Protein AF-A0A1Q1FLT0-F1 (afdb_monomer_lite)

Sequence (246 aa):
MEGKSSTEIADLCGTSPSTIRRWLDRHGIDDDRRYQDREWLYEQYVENRRDQQAIAHECDVSTTTICHWLARLDITDGESLATGECATCGDSFRYYPSVRDGQFCSNTCAGKPRRRQVEIECPGCGETFERRQSLDTEYCSMACWGEENNIDVGGGVSTHYRDGWYRQRRRALERDDYRCTTCGITNDEHEARFGFGLDVHHIVPLRLFVKWEQPVRDAHSLRNLTTVCRTHHPDAVGKTVDDDCI

Structure (mmCIF, N/CA/C/O backbone):
data_AF-A0A1Q1FLT0-F1
#
_entry.id   AF-A0A1Q1FLT0-F1
#
loop_
_atom_site.group_PDB
_atom_site.id
_atom_site.type_symbol
_atom_site.label_atom_id
_atom_site.label_alt_id
_atom_site.label_comp_id
_atom_site.label_asym_id
_atom_site.label_entity_id
_atom_site.label_seq_id
_atom_site.pdbx_PDB_ins_code
_atom_site.Cartn_x
_atom_site.Cartn_y
_atom_site.Cartn_z
_atom_site.occupancy
_atom_site.B_iso_or_equiv
_atom_site.auth_seq_id
_atom_site.auth_comp_id
_atom_site.auth_asym_id
_atom_site.auth_atom_id
_atom_site.pdbx_PDB_model_num
ATOM 1 N N . MET A 1 1 ? -31.306 -25.902 34.503 1.00 35.66 1 MET A N 1
ATOM 2 C CA . MET A 1 1 ? -30.368 -26.821 33.828 1.00 35.66 1 MET A CA 1
ATOM 3 C C . MET A 1 1 ? -29.154 -25.981 33.499 1.00 35.66 1 MET A C 1
ATOM 5 O O . MET A 1 1 ? -29.298 -25.073 32.696 1.00 35.66 1 MET A O 1
ATOM 9 N N . GLU A 1 2 ? -28.040 -26.173 34.203 1.00 46.66 2 GLU A N 1
ATOM 10 C CA . GLU A 1 2 ? -26.804 -25.425 33.936 1.00 46.66 2 GLU A CA 1
ATOM 11 C C . GLU A 1 2 ? -26.238 -25.873 32.586 1.00 46.66 2 GLU A C 1
ATOM 13 O O . GLU A 1 2 ? -25.867 -27.036 32.409 1.00 46.66 2 GLU A O 1
ATOM 18 N N . GLY A 1 3 ? -26.266 -24.968 31.607 1.00 59.81 3 GLY A N 1
ATOM 19 C CA . GLY A 1 3 ? -25.574 -25.149 30.337 1.00 59.81 3 GLY A CA 1
ATOM 20 C C . GLY A 1 3 ? -24.073 -24.969 30.546 1.00 59.81 3 GLY A C 1
ATOM 21 O O . GLY A 1 3 ? -23.659 -24.126 31.333 1.00 59.81 3 GLY A O 1
ATOM 22 N N . LYS A 1 4 ? -23.263 -25.777 29.861 1.00 68.69 4 LYS A N 1
ATOM 23 C CA . LYS A 1 4 ? -21.804 -25.627 29.878 1.00 68.69 4 LYS A CA 1
ATOM 24 C C . LYS A 1 4 ? -21.388 -24.487 28.964 1.00 68.69 4 LYS A C 1
ATOM 26 O O . LYS A 1 4 ? -21.919 -24.380 27.857 1.00 68.69 4 LYS A O 1
ATOM 31 N N . SER A 1 5 ? -20.425 -23.678 29.389 1.00 70.50 5 SER A N 1
ATOM 32 C CA . SER A 1 5 ? -19.923 -22.592 28.553 1.00 70.50 5 SER A CA 1
ATOM 33 C C . SER A 1 5 ? -19.169 -23.139 27.337 1.00 70.50 5 SER A C 1
ATOM 35 O O . SER A 1 5 ? -18.640 -24.255 27.340 1.00 70.50 5 SER A O 1
ATOM 37 N N . SER A 1 6 ? -19.085 -22.344 26.268 1.00 67.19 6 SER A N 1
ATOM 38 C CA . SER A 1 6 ? -18.316 -22.712 25.065 1.00 67.19 6 SER A CA 1
ATOM 39 C C . SER A 1 6 ? -16.847 -23.053 25.360 1.00 67.19 6 SER A C 1
ATOM 41 O O . SER A 1 6 ? -16.235 -23.809 24.605 1.00 67.19 6 SER A O 1
ATOM 43 N N . THR A 1 7 ? -16.298 -22.537 26.463 1.00 72.31 7 THR A N 1
ATOM 44 C CA . THR A 1 7 ? -14.955 -22.852 26.960 1.00 72.31 7 THR A CA 1
ATOM 45 C C . THR A 1 7 ? -14.917 -24.222 27.629 1.00 72.31 7 THR A C 1
ATOM 47 O O . THR A 1 7 ? -14.088 -25.050 27.269 1.00 72.31 7 THR A O 1
ATOM 50 N N . GLU A 1 8 ? -15.863 -24.518 28.519 1.00 76.12 8 GLU A N 1
ATOM 51 C CA . GLU A 1 8 ? -15.944 -25.831 29.166 1.00 76.12 8 GLU A CA 1
ATOM 52 C C . GLU A 1 8 ? -16.201 -26.959 28.158 1.00 76.12 8 GLU A C 1
ATOM 54 O O . GLU A 1 8 ? -15.654 -28.054 28.276 1.00 76.12 8 GLU A O 1
ATOM 59 N N . ILE A 1 9 ? -17.024 -26.699 27.138 1.00 78.62 9 ILE A N 1
ATOM 60 C CA . ILE A 1 9 ? -17.268 -27.648 26.046 1.00 78.62 9 ILE A CA 1
ATOM 61 C C . ILE A 1 9 ? -15.986 -27.852 25.232 1.00 78.62 9 ILE A C 1
ATOM 63 O O . ILE A 1 9 ? -15.679 -28.973 24.834 1.00 78.62 9 ILE A O 1
ATOM 67 N N . ALA A 1 10 ? -15.219 -26.788 24.998 1.00 83.50 10 ALA A N 1
ATOM 68 C CA . ALA A 1 10 ? -13.961 -26.868 24.270 1.00 83.50 10 ALA A CA 1
ATOM 69 C C . ALA A 1 10 ? -12.919 -27.713 25.015 1.00 83.50 10 ALA A C 1
ATOM 71 O O . ALA A 1 10 ? -12.302 -28.581 24.396 1.00 83.50 10 ALA A O 1
ATOM 72 N N . ASP A 1 11 ? -12.807 -27.537 26.333 1.00 85.81 11 ASP A N 1
ATOM 73 C CA . ASP A 1 11 ? -11.918 -28.329 27.187 1.00 85.81 11 ASP A CA 1
ATOM 74 C C . ASP A 1 11 ? -12.331 -29.808 27.219 1.00 85.81 11 ASP A C 1
ATOM 76 O O . ASP A 1 11 ? -11.490 -30.695 27.075 1.00 85.81 11 ASP A O 1
ATOM 80 N N . LEU A 1 12 ? -13.635 -30.093 27.318 1.00 86.88 12 LEU A N 1
ATOM 81 C CA . LEU A 1 12 ? -14.164 -31.462 27.271 1.00 86.88 12 LEU A CA 1
ATOM 82 C C . LEU A 1 12 ? -13.951 -32.140 25.912 1.00 86.88 12 LEU A C 1
ATOM 84 O O . LEU A 1 12 ? -13.709 -33.345 25.849 1.00 86.88 12 LEU A O 1
ATOM 88 N N . CYS A 1 13 ? -14.056 -31.381 24.822 1.00 84.69 13 CYS A N 1
ATOM 89 C CA . CYS A 1 13 ? -13.912 -31.891 23.462 1.00 84.69 13 CYS A CA 1
ATOM 90 C C . CYS A 1 13 ? -12.470 -31.827 22.931 1.00 84.69 13 CYS A C 1
ATOM 92 O O . CYS A 1 13 ? -12.237 -32.234 21.792 1.00 84.69 13 CYS A O 1
ATOM 94 N N . GLY A 1 14 ? -11.511 -31.310 23.710 1.00 87.56 14 GLY A N 1
ATOM 95 C CA . GLY A 1 14 ? -10.120 -31.129 23.280 1.00 87.56 14 GLY A CA 1
ATOM 96 C C . GLY A 1 14 ? -9.983 -30.221 22.054 1.00 87.56 14 GLY A C 1
ATOM 97 O O . GLY A 1 14 ? -9.141 -30.455 21.188 1.00 87.56 14 GLY A O 1
ATOM 98 N N . THR A 1 15 ? -10.852 -29.218 21.934 1.00 88.62 15 THR A N 1
ATOM 99 C CA . THR A 1 15 ? -10.891 -28.291 20.798 1.00 88.62 15 THR A CA 1
ATOM 100 C C . THR A 1 15 ? -10.801 -26.842 21.269 1.00 88.62 15 THR A C 1
ATOM 102 O O . THR A 1 15 ? -10.677 -26.575 22.457 1.00 88.62 15 THR A O 1
ATOM 105 N N . SER A 1 16 ? -10.817 -25.878 20.346 1.00 84.50 16 SER A N 1
ATOM 106 C CA . SER A 1 16 ? -10.801 -24.459 20.709 1.00 84.50 16 SER A CA 1
ATOM 107 C C . SER A 1 16 ? -12.220 -23.917 20.946 1.00 84.50 16 SER A C 1
ATOM 109 O O . SER A 1 16 ? -13.140 -24.283 20.205 1.00 84.50 16 SER A O 1
ATOM 111 N N . PRO A 1 17 ? -12.416 -22.968 21.884 1.00 75.94 17 PRO A N 1
ATOM 112 C CA . PRO A 1 17 ? -13.714 -22.314 22.108 1.00 75.94 17 PRO A CA 1
ATOM 113 C C . PRO A 1 17 ? -14.294 -21.670 20.840 1.00 75.94 17 PRO A C 1
ATOM 115 O O . PRO A 1 17 ? -15.503 -21.655 20.621 1.00 75.94 17 PRO A O 1
ATOM 118 N N . SER A 1 18 ? -13.427 -21.194 19.943 1.00 76.44 18 SER A N 1
ATOM 119 C CA . SER A 1 18 ? -13.802 -20.656 18.631 1.00 76.44 18 SER A CA 1
ATOM 120 C C . SER A 1 18 ? -14.405 -21.716 17.701 1.00 76.44 18 SER A C 1
ATOM 122 O O . SER A 1 18 ? -15.295 -21.406 16.910 1.00 76.44 18 SER A O 1
ATOM 124 N N . THR A 1 19 ? -13.944 -22.968 17.797 1.00 83.19 19 THR A N 1
ATOM 125 C CA . THR A 1 19 ? -14.481 -24.101 17.024 1.00 83.19 19 THR A CA 1
ATOM 126 C C . THR A 1 19 ? -15.868 -24.482 17.519 1.00 83.19 19 THR A C 1
ATOM 128 O O . THR A 1 19 ? -16.760 -24.689 16.697 1.00 83.19 19 THR A O 1
ATOM 131 N N . ILE A 1 20 ? -16.060 -24.501 18.843 1.00 82.94 20 ILE A N 1
ATOM 132 C CA . ILE A 1 20 ? -17.368 -24.723 19.465 1.00 82.94 20 ILE A CA 1
ATOM 133 C C . ILE A 1 20 ? -18.344 -23.619 19.062 1.00 82.94 20 ILE A C 1
ATOM 135 O O . ILE A 1 20 ? -19.412 -23.936 18.555 1.00 82.94 20 ILE A O 1
ATOM 139 N N . ARG A 1 21 ? -17.962 -22.337 19.157 1.00 71.50 21 ARG A N 1
ATOM 140 C CA . ARG A 1 21 ? -18.816 -21.213 18.720 1.00 71.50 21 ARG A CA 1
ATOM 141 C C . ARG A 1 21 ? -19.246 -21.328 17.263 1.00 71.50 21 ARG A C 1
ATOM 143 O O . ARG A 1 21 ? -20.426 -21.213 16.967 1.00 71.50 21 ARG A O 1
ATOM 150 N N . ARG A 1 22 ? -18.313 -21.651 16.362 1.00 77.12 22 ARG A N 1
ATOM 151 C CA . ARG A 1 22 ? -18.638 -21.859 14.943 1.00 77.12 22 ARG A CA 1
ATOM 152 C C . ARG A 1 22 ? -19.636 -23.004 14.736 1.00 77.12 22 ARG A C 1
ATOM 154 O O . ARG A 1 22 ? -20.408 -22.983 13.781 1.00 77.12 22 ARG A O 1
ATOM 161 N N . TRP A 1 23 ? -19.573 -24.026 15.585 1.00 80.62 23 TRP A N 1
ATOM 162 C CA . TRP A 1 23 ? -20.502 -25.152 15.580 1.00 80.62 23 TRP A CA 1
ATOM 163 C C . TRP A 1 23 ? -21.875 -24.770 16.137 1.00 80.62 23 TRP A C 1
ATOM 165 O O . TRP A 1 23 ? -22.877 -25.110 15.516 1.00 80.62 23 TRP A O 1
ATOM 175 N N . LEU A 1 24 ? -21.923 -24.023 17.240 1.00 77.81 24 LEU A N 1
ATOM 176 C CA . LEU A 1 24 ? -23.164 -23.498 17.814 1.00 77.81 24 LEU A CA 1
ATOM 177 C C . LEU A 1 24 ? -23.899 -22.611 16.794 1.00 77.81 24 LEU A C 1
ATOM 179 O O . LEU A 1 24 ? -25.056 -22.886 16.482 1.00 77.81 24 LEU A O 1
ATOM 183 N N . ASP A 1 25 ? -23.185 -21.681 16.147 1.00 72.56 25 ASP A N 1
ATOM 184 C CA . ASP A 1 25 ? -23.729 -20.816 15.088 1.00 72.56 25 ASP A CA 1
ATOM 185 C C . ASP A 1 25 ? -24.251 -21.631 13.890 1.00 72.56 25 ASP A C 1
ATOM 187 O O . ASP A 1 25 ? -25.331 -21.376 13.360 1.00 72.56 25 ASP A O 1
ATOM 191 N N . ARG A 1 26 ? -23.496 -22.653 13.456 1.00 79.94 26 ARG A N 1
ATOM 192 C CA . ARG A 1 26 ? -23.875 -23.513 12.320 1.00 79.94 26 ARG A CA 1
ATOM 193 C C . ARG A 1 26 ? -25.139 -24.323 12.585 1.00 79.94 26 ARG A C 1
ATOM 195 O O . ARG A 1 26 ? -25.875 -24.609 11.644 1.00 79.94 26 ARG A O 1
ATOM 202 N N . HIS A 1 27 ? -25.345 -24.734 13.828 1.00 79.81 27 HIS A N 1
ATOM 203 C CA . HIS A 1 27 ? -26.477 -25.563 14.223 1.00 79.81 27 HIS A CA 1
ATOM 204 C C . HIS A 1 27 ? -27.634 -24.751 14.811 1.00 79.81 27 HIS A C 1
ATOM 206 O O . HIS A 1 27 ? -28.621 -25.349 15.232 1.00 79.81 27 HIS A O 1
ATOM 212 N N . GLY A 1 28 ? -27.536 -23.415 14.809 1.00 63.69 28 GLY A N 1
ATOM 213 C CA . GLY A 1 28 ? -28.561 -22.534 15.365 1.00 63.69 28 GLY A CA 1
ATOM 214 C C . GLY A 1 28 ? -28.800 -22.777 16.855 1.00 63.69 28 GLY A C 1
ATOM 215 O O . GLY A 1 28 ? -29.919 -22.608 17.329 1.00 63.69 28 GLY A O 1
ATOM 216 N N . ILE A 1 29 ? -27.774 -23.241 17.573 1.00 71.75 29 ILE A N 1
ATOM 217 C CA . ILE A 1 29 ? -27.835 -23.429 19.019 1.00 71.75 29 ILE A CA 1
ATOM 218 C C . ILE A 1 29 ? -27.465 -22.086 19.634 1.00 71.75 29 ILE A C 1
ATOM 220 O O . ILE A 1 29 ? -26.321 -21.648 19.516 1.00 71.75 29 ILE A O 1
ATOM 224 N N . ASP A 1 30 ? -28.456 -21.439 20.240 1.00 56.44 30 ASP A N 1
ATOM 225 C CA . ASP A 1 30 ? -28.311 -20.116 20.836 1.00 56.44 30 ASP A CA 1
ATOM 226 C C . ASP A 1 30 ? -27.352 -20.188 22.037 1.00 56.44 30 ASP A C 1
ATOM 228 O O . ASP A 1 30 ? -27.624 -20.848 23.043 1.00 56.44 30 ASP A O 1
ATOM 232 N N . ASP A 1 31 ? -26.181 -19.571 21.883 1.00 62.56 31 ASP A N 1
ATOM 233 C CA . ASP A 1 31 ? -25.244 -19.315 22.974 1.00 62.56 31 ASP A CA 1
ATOM 234 C C . ASP A 1 31 ? -25.854 -18.153 23.755 1.00 62.56 31 ASP A C 1
ATOM 236 O O . ASP A 1 31 ? -25.976 -17.073 23.184 1.00 62.56 31 ASP A O 1
ATOM 240 N N . ASP A 1 32 ? -26.289 -18.400 24.996 1.00 59.94 32 ASP A N 1
ATOM 241 C CA . ASP A 1 32 ? -27.188 -17.572 25.824 1.00 59.94 32 ASP A CA 1
ATOM 242 C C . ASP A 1 32 ? -26.619 -16.167 26.142 1.00 59.94 32 ASP A C 1
ATOM 244 O O . ASP A 1 32 ? -26.320 -15.803 27.278 1.00 59.94 32 ASP A O 1
ATOM 248 N N . ARG A 1 33 ? -26.424 -15.349 25.106 1.00 69.75 33 ARG A N 1
ATOM 249 C CA . ARG A 1 33 ? -25.742 -14.051 25.115 1.00 69.75 33 ARG A CA 1
ATOM 250 C C . ARG A 1 33 ? -26.746 -12.928 25.332 1.00 69.75 33 ARG A C 1
ATOM 252 O O . ARG A 1 33 ? -26.775 -11.948 24.587 1.00 69.75 33 ARG A O 1
ATOM 259 N N . ARG A 1 34 ? -27.558 -13.055 26.383 1.00 77.38 34 ARG A N 1
ATOM 260 C CA . ARG A 1 34 ? -28.630 -12.099 26.729 1.00 77.38 34 ARG A CA 1
ATOM 261 C C . ARG A 1 34 ? -28.125 -10.667 26.891 1.00 77.38 34 ARG A C 1
ATOM 263 O O . ARG A 1 34 ? -28.823 -9.724 26.556 1.00 77.38 34 ARG A O 1
ATOM 270 N N . TYR A 1 35 ? -26.870 -10.500 27.303 1.00 80.88 35 TYR A N 1
ATOM 271 C CA . TYR A 1 35 ? -26.205 -9.200 27.420 1.00 80.88 35 TYR A CA 1
ATOM 272 C C . TYR A 1 35 ? -25.937 -8.485 26.080 1.00 80.88 35 TYR A C 1
ATOM 274 O O . TYR A 1 35 ? -25.453 -7.357 26.090 1.00 80.88 35 TYR A O 1
ATOM 282 N N . GLN A 1 36 ? -26.190 -9.114 24.929 1.00 82.69 36 GLN A N 1
ATOM 283 C CA . GLN A 1 36 ? -26.146 -8.447 23.618 1.00 82.69 36 GLN A CA 1
ATOM 284 C C . GLN A 1 36 ? -27.494 -7.831 23.236 1.00 82.69 36 GLN A C 1
ATOM 286 O O . GLN A 1 36 ? -27.545 -6.972 22.354 1.00 82.69 36 GLN A O 1
ATOM 291 N N . ASP A 1 37 ? -28.568 -8.259 23.901 1.00 82.00 37 ASP A N 1
ATOM 292 C CA . ASP A 1 37 ? -29.888 -7.666 23.772 1.00 82.00 37 ASP A CA 1
ATOM 293 C C . ASP A 1 37 ? -29.941 -6.360 24.575 1.00 82.00 37 ASP A C 1
ATOM 295 O O . ASP A 1 37 ? -29.593 -6.300 25.759 1.00 82.00 37 ASP A O 1
ATOM 299 N N . ARG A 1 38 ? -30.366 -5.288 23.904 1.00 83.69 38 ARG A N 1
ATOM 300 C CA . ARG A 1 38 ? -30.448 -3.953 24.492 1.00 83.69 38 ARG A CA 1
ATOM 301 C C . ARG A 1 38 ? -31.482 -3.859 25.599 1.00 83.69 38 ARG A C 1
ATOM 303 O O . ARG A 1 38 ? -31.206 -3.196 26.594 1.00 83.69 38 ARG A O 1
ATOM 310 N N . GLU A 1 39 ? -32.652 -4.456 25.417 1.00 80.25 39 GLU A N 1
ATOM 311 C CA . GLU A 1 39 ? -33.733 -4.381 26.398 1.00 80.25 39 GLU A CA 1
ATOM 312 C C . GLU A 1 39 ? -33.346 -5.153 27.651 1.00 80.25 39 GLU A C 1
ATOM 314 O O . GLU A 1 39 ? -33.415 -4.604 28.749 1.00 80.25 39 GLU A O 1
ATOM 319 N N . TRP A 1 40 ? -32.810 -6.364 27.481 1.00 90.00 40 TRP A N 1
ATOM 320 C CA . TRP A 1 40 ? -32.344 -7.164 28.610 1.00 90.00 40 TRP A CA 1
ATOM 321 C C . TRP A 1 40 ? -31.218 -6.464 29.374 1.00 90.00 40 TRP A C 1
ATOM 323 O O . TRP A 1 40 ? -31.267 -6.345 30.599 1.00 90.00 40 TRP A O 1
ATOM 333 N N . LEU A 1 41 ? -30.199 -5.954 28.672 1.00 86.31 41 LEU A N 1
ATOM 334 C CA . LEU A 1 41 ? -29.067 -5.314 29.337 1.00 86.31 41 LEU A CA 1
ATOM 335 C C . LEU A 1 41 ? -29.471 -4.000 30.025 1.00 86.31 41 LEU A C 1
ATOM 337 O O . LEU A 1 41 ? -28.949 -3.691 31.097 1.00 86.31 41 LEU A O 1
ATOM 341 N N . TYR A 1 42 ? -30.417 -3.252 29.448 1.00 78.94 42 TYR A N 1
ATOM 342 C CA . TYR A 1 42 ? -30.987 -2.049 30.057 1.00 78.94 42 TYR A CA 1
ATOM 343 C C . TYR A 1 42 ? -31.792 -2.383 31.317 1.00 78.94 42 TYR A C 1
ATOM 345 O O . TYR A 1 42 ? -31.567 -1.768 32.358 1.00 78.94 42 TYR A O 1
ATOM 353 N N . GLU A 1 43 ? -32.670 -3.386 31.260 1.00 75.00 43 GLU A N 1
ATOM 354 C CA . GLU A 1 43 ? -33.438 -3.859 32.415 1.00 75.00 43 GLU A CA 1
ATOM 355 C C . GLU A 1 43 ? -32.495 -4.283 33.551 1.00 75.00 43 GLU A C 1
ATOM 357 O O . GLU A 1 43 ? -32.634 -3.843 34.691 1.00 75.00 43 GLU A O 1
ATOM 362 N N . GLN A 1 44 ? -31.474 -5.094 33.258 1.00 83.88 44 GLN A N 1
ATOM 363 C CA . GLN A 1 44 ? -30.544 -5.563 34.287 1.00 83.88 44 GLN A CA 1
ATOM 364 C C . GLN A 1 44 ? -29.695 -4.431 34.885 1.00 83.88 44 GLN A C 1
ATOM 366 O O . GLN A 1 44 ? -29.536 -4.359 36.106 1.00 83.88 44 GLN A O 1
ATOM 371 N N . TYR A 1 45 ? -29.144 -3.550 34.049 1.00 76.50 45 TYR A N 1
ATOM 372 C CA . TYR A 1 45 ? -28.202 -2.523 34.492 1.00 76.50 45 TYR A CA 1
ATOM 373 C C . TYR A 1 45 ? -28.886 -1.265 35.049 1.00 76.50 45 TYR A C 1
ATOM 375 O O . TYR A 1 45 ? -28.473 -0.747 36.086 1.00 76.50 45 TYR A O 1
ATOM 383 N N . VAL A 1 46 ? -29.936 -0.772 34.388 1.00 66.25 46 VAL A N 1
ATOM 384 C CA . VAL A 1 46 ? -30.606 0.496 34.722 1.00 66.25 46 VAL A CA 1
ATOM 385 C C . VAL A 1 46 ? -31.798 0.271 35.648 1.00 66.25 46 VAL A C 1
ATOM 387 O O . VAL A 1 46 ? -31.878 0.907 36.700 1.00 66.25 46 VAL A O 1
ATOM 390 N N . GLU A 1 47 ? -32.711 -0.637 35.295 1.00 60.84 47 GLU A N 1
ATOM 391 C CA . GLU A 1 47 ? -33.960 -0.829 36.050 1.00 60.84 47 GLU A CA 1
ATOM 392 C C . GLU A 1 47 ? -33.722 -1.614 37.344 1.00 60.84 47 GLU A C 1
ATOM 394 O O . GLU A 1 47 ? -34.077 -1.158 38.433 1.00 60.84 47 GLU A O 1
ATOM 399 N N . ASN A 1 48 ? -33.019 -2.742 37.244 1.00 66.75 48 ASN A N 1
ATOM 400 C CA . ASN A 1 48 ? -32.652 -3.594 38.375 1.00 66.75 48 ASN A CA 1
ATOM 401 C C . ASN A 1 48 ? -31.398 -3.105 39.119 1.00 66.75 48 ASN A C 1
ATOM 403 O O . ASN A 1 48 ? -31.030 -3.684 40.142 1.00 66.75 48 ASN A O 1
ATOM 407 N N . ARG A 1 49 ? -30.747 -2.036 38.629 1.00 66.75 49 ARG A N 1
ATOM 408 C CA . ARG A 1 49 ? -29.558 -1.392 39.225 1.00 66.75 49 ARG A CA 1
ATOM 409 C C . ARG A 1 49 ? -28.436 -2.366 39.586 1.00 66.75 49 ARG A C 1
ATOM 411 O O . ARG A 1 49 ? -27.737 -2.179 40.585 1.00 66.75 49 ARG A O 1
ATOM 418 N N . ARG A 1 50 ? -28.280 -3.431 38.804 1.00 71.56 50 ARG A N 1
ATOM 419 C CA . ARG A 1 50 ? -27.245 -4.433 39.049 1.00 71.56 50 ARG A CA 1
ATOM 420 C C . ARG A 1 50 ? -25.895 -3.887 38.612 1.00 71.56 50 ARG A C 1
ATOM 422 O O . ARG A 1 50 ? -25.784 -3.187 37.606 1.00 71.56 50 ARG A O 1
ATOM 429 N N . ASP A 1 51 ? -24.853 -4.223 39.361 1.00 74.75 51 ASP A N 1
ATOM 430 C CA . ASP A 1 51 ? -23.499 -3.852 38.975 1.00 74.75 51 ASP A CA 1
ATOM 431 C C . ASP A 1 51 ? -23.008 -4.696 37.778 1.00 74.75 51 ASP A C 1
ATOM 433 O O . ASP A 1 51 ? -23.457 -5.821 37.538 1.00 74.75 51 ASP A O 1
ATOM 437 N N . GLN A 1 52 ? -22.069 -4.141 37.005 1.00 78.50 52 GLN A N 1
ATOM 438 C CA . GLN A 1 52 ? -21.553 -4.788 35.792 1.00 78.50 52 GLN A CA 1
ATOM 439 C C . GLN A 1 52 ? -20.868 -6.130 36.088 1.00 78.50 52 GLN A C 1
ATOM 441 O O . GLN A 1 52 ? -20.845 -6.997 35.220 1.00 78.50 52 GLN A O 1
ATOM 446 N N . GLN A 1 53 ? -20.300 -6.307 37.286 1.00 78.69 53 GLN A N 1
ATOM 447 C CA . GLN A 1 53 ? -19.593 -7.522 37.683 1.00 78.69 53 GLN A CA 1
ATOM 448 C C . GLN A 1 53 ? -20.576 -8.658 37.997 1.00 78.69 53 GLN A C 1
ATOM 450 O O . GLN A 1 53 ? -20.329 -9.791 37.598 1.00 78.69 53 GLN A O 1
ATOM 455 N N . ALA A 1 54 ? -21.706 -8.361 38.634 1.00 77.00 54 ALA A N 1
ATOM 456 C CA . ALA A 1 54 ? -22.785 -9.303 38.899 1.00 77.00 54 ALA A CA 1
ATOM 457 C C . ALA A 1 54 ? -23.458 -9.768 37.602 1.00 77.00 54 ALA A C 1
ATOM 459 O O . ALA A 1 54 ? -23.719 -10.959 37.445 1.00 77.00 54 ALA A O 1
ATOM 460 N N . ILE A 1 55 ? -23.691 -8.850 36.656 1.00 84.12 55 ILE A N 1
ATOM 461 C CA . ILE A 1 55 ? -24.212 -9.195 35.322 1.00 84.12 55 ILE A CA 1
ATOM 462 C C . ILE A 1 55 ? -23.192 -10.062 34.569 1.00 84.12 55 ILE A C 1
ATOM 464 O O . ILE A 1 55 ? -23.557 -11.075 33.978 1.00 84.12 55 ILE A O 1
ATOM 468 N N . ALA A 1 56 ? -21.907 -9.698 34.622 1.00 86.19 56 ALA A N 1
ATOM 469 C CA . ALA A 1 56 ? -20.837 -10.442 33.963 1.00 86.19 56 ALA A CA 1
ATOM 470 C C . ALA A 1 56 ? -20.672 -11.860 34.530 1.00 86.19 56 ALA A C 1
ATOM 472 O O . ALA A 1 56 ? -20.555 -12.806 33.760 1.00 86.19 56 ALA A O 1
ATOM 473 N N . HIS A 1 57 ? -20.726 -12.010 35.857 1.00 83.31 57 HIS A N 1
ATOM 474 C CA . HIS A 1 57 ? -20.667 -13.306 36.531 1.00 83.31 57 HIS A CA 1
ATOM 475 C C . HIS A 1 57 ? -21.867 -14.191 36.180 1.00 83.31 57 HIS A C 1
ATOM 477 O O . HIS A 1 57 ? -21.700 -15.384 35.962 1.00 83.31 57 HIS A O 1
ATOM 483 N N . GLU A 1 58 ? -23.077 -13.628 36.106 1.00 82.12 58 GLU A N 1
ATOM 484 C CA . GLU A 1 58 ? -24.260 -14.387 35.682 1.00 82.12 58 GLU A CA 1
ATOM 485 C C . GLU A 1 58 ? -24.163 -14.849 34.226 1.00 82.12 58 GLU A C 1
ATOM 487 O O . GLU A 1 58 ? -24.590 -15.951 33.897 1.00 82.12 58 GLU A O 1
ATOM 492 N N . CYS A 1 59 ? -23.580 -14.020 33.363 1.00 80.38 59 CYS A N 1
ATOM 493 C CA . CYS A 1 59 ? -23.427 -14.322 31.945 1.00 80.38 59 CYS A CA 1
ATOM 494 C C . CYS A 1 59 ? -22.152 -15.120 31.614 1.00 80.38 59 CYS A C 1
ATOM 496 O O . CYS A 1 59 ? -21.888 -15.334 30.434 1.00 80.38 59 CYS A O 1
ATOM 498 N N . ASP A 1 60 ? -21.347 -15.504 32.612 1.00 74.75 60 ASP A N 1
ATOM 499 C CA . ASP A 1 60 ? -20.023 -16.131 32.447 1.00 74.75 60 ASP A CA 1
ATOM 500 C C . ASP A 1 60 ? -19.107 -15.383 31.451 1.00 74.75 60 ASP A C 1
ATOM 502 O O . ASP A 1 60 ? -18.468 -15.950 30.561 1.00 74.75 60 ASP A O 1
ATOM 506 N N . VAL A 1 61 ? -19.058 -14.054 31.575 1.00 80.25 61 VAL A N 1
ATOM 507 C CA . VAL A 1 61 ? -18.194 -13.187 30.762 1.00 80.25 61 VAL A CA 1
ATOM 508 C C . VAL A 1 61 ? -17.350 -12.261 31.626 1.00 80.25 61 VAL A C 1
ATOM 510 O O . VAL A 1 61 ? -17.568 -12.088 32.821 1.00 80.25 61 VAL A O 1
ATOM 513 N N . SER A 1 62 ? -16.361 -11.614 31.011 1.00 81.50 62 SER A N 1
ATOM 514 C CA . SER A 1 62 ? -15.601 -10.566 31.687 1.00 81.50 62 SER A CA 1
ATOM 515 C C . SER A 1 62 ? -16.450 -9.306 31.899 1.00 81.50 62 SER A C 1
ATOM 517 O O . SER A 1 62 ? -17.237 -8.920 31.034 1.00 81.50 62 SER A O 1
ATOM 519 N N . THR A 1 63 ? -16.208 -8.570 32.987 1.00 78.69 63 THR A N 1
ATOM 520 C CA . THR A 1 63 ? -16.831 -7.252 33.234 1.00 78.69 63 THR A CA 1
ATOM 521 C C . THR A 1 63 ? -16.597 -6.271 32.079 1.00 78.69 63 THR A C 1
ATOM 523 O O . THR A 1 63 ? -17.464 -5.469 31.738 1.00 78.69 63 THR A O 1
ATOM 526 N N . THR A 1 64 ? -15.447 -6.375 31.403 1.00 75.62 64 THR A N 1
ATOM 527 C CA . THR A 1 64 ? -15.133 -5.588 30.200 1.00 75.62 64 THR A CA 1
ATOM 528 C C . THR A 1 64 ? -16.053 -5.898 29.018 1.00 75.62 64 THR A C 1
ATOM 530 O O . THR A 1 64 ? -16.307 -5.006 28.213 1.00 75.62 64 THR A O 1
ATOM 533 N N . THR A 1 65 ? -16.586 -7.121 28.925 1.00 79.94 65 THR A N 1
ATOM 534 C CA . THR A 1 65 ? -17.570 -7.503 27.902 1.00 79.94 65 THR A CA 1
ATOM 535 C C . THR A 1 65 ? -18.886 -6.767 28.139 1.00 79.94 65 THR A C 1
ATOM 537 O O . THR A 1 65 ? -19.403 -6.147 27.215 1.00 79.94 65 THR A O 1
ATOM 540 N N . ILE A 1 66 ? -19.382 -6.742 29.379 1.00 83.62 66 ILE A N 1
ATOM 541 C CA . ILE A 1 66 ? -20.600 -5.998 29.738 1.00 83.62 66 ILE A CA 1
ATOM 542 C C . ILE A 1 66 ? -20.415 -4.492 29.514 1.00 83.62 66 ILE A C 1
ATOM 544 O O . ILE A 1 66 ? -21.258 -3.857 28.888 1.00 83.62 66 ILE A O 1
ATOM 548 N N . CYS A 1 67 ? -19.276 -3.929 29.925 1.00 81.62 67 CYS A N 1
ATOM 549 C CA . CYS A 1 67 ? -18.942 -2.523 29.681 1.00 81.62 67 CYS A CA 1
ATOM 550 C C . CYS A 1 67 ? -18.923 -2.174 28.179 1.00 81.62 67 CYS A C 1
ATOM 552 O O . CYS A 1 67 ? -19.489 -1.160 27.768 1.00 81.62 67 CYS A O 1
ATOM 554 N N . HIS A 1 68 ? -18.336 -3.038 27.342 1.00 78.38 68 HIS A N 1
ATOM 555 C CA . HIS A 1 68 ? -18.346 -2.864 25.888 1.00 78.38 68 HIS A CA 1
ATOM 556 C C . HIS A 1 68 ? -19.771 -2.818 25.325 1.00 78.38 68 HIS A C 1
ATOM 558 O O . HIS A 1 68 ? -20.062 -1.970 24.486 1.00 78.38 68 HIS A O 1
ATOM 564 N N . TRP A 1 69 ? -20.659 -3.709 25.776 1.00 83.62 69 TRP A N 1
ATOM 565 C CA . TRP A 1 69 ? -22.039 -3.772 25.288 1.00 83.62 69 TRP A CA 1
ATOM 566 C C . TRP A 1 69 ? -22.911 -2.621 25.797 1.00 83.62 69 TRP A C 1
ATOM 568 O O . TRP A 1 69 ? -23.679 -2.075 25.011 1.00 83.62 69 TRP A O 1
ATOM 578 N N . LEU A 1 70 ? -22.720 -2.159 27.037 1.00 80.25 70 LEU A N 1
ATOM 579 C CA . LEU A 1 70 ? -23.371 -0.944 27.548 1.00 80.25 70 LEU A CA 1
ATOM 580 C C . LEU A 1 70 ? -23.021 0.293 26.706 1.00 80.25 70 LEU A C 1
ATOM 582 O O . LEU A 1 70 ? -23.908 1.079 26.374 1.00 80.25 70 LEU A O 1
ATOM 586 N N . ALA A 1 71 ? -21.749 0.426 26.315 1.00 74.50 71 ALA A N 1
ATOM 587 C CA . ALA A 1 71 ? -21.286 1.510 25.450 1.00 74.50 71 ALA A CA 1
ATOM 588 C C . ALA A 1 71 ? -21.756 1.343 23.994 1.00 74.50 71 ALA A C 1
ATOM 590 O O . ALA A 1 71 ? -22.114 2.316 23.343 1.00 74.50 71 ALA A O 1
ATOM 591 N N . ARG A 1 72 ? -21.765 0.112 23.469 1.00 77.06 72 ARG A N 1
ATOM 592 C CA . ARG A 1 72 ? -22.180 -0.189 22.089 1.00 77.06 72 ARG A CA 1
ATOM 593 C C . ARG A 1 72 ? -23.681 0.001 21.855 1.00 77.06 72 ARG A C 1
ATOM 595 O O . ARG A 1 72 ? -24.079 0.241 20.720 1.00 77.06 72 ARG A O 1
ATOM 602 N N . LEU A 1 73 ? -24.496 -0.164 22.894 1.00 80.88 73 LEU A N 1
ATOM 603 C CA . LEU A 1 73 ? -25.959 -0.080 22.836 1.00 80.88 73 LEU A CA 1
ATOM 604 C C . LEU A 1 73 ? -26.505 1.274 23.323 1.00 80.88 73 LEU A C 1
ATOM 606 O O . LEU A 1 73 ? -27.719 1.409 23.507 1.00 80.88 73 LEU A O 1
ATOM 610 N N . ASP A 1 74 ? -25.612 2.249 23.540 1.00 74.81 74 ASP A N 1
ATOM 611 C CA . ASP A 1 74 ? -25.918 3.599 24.028 1.00 74.81 74 ASP A CA 1
ATOM 612 C C . ASP A 1 74 ? -26.747 3.590 25.332 1.00 74.81 74 ASP A C 1
ATOM 614 O O . ASP A 1 74 ? -27.680 4.374 25.508 1.00 74.81 74 ASP A O 1
ATOM 618 N N . ILE A 1 75 ? -26.450 2.654 26.246 1.00 76.81 75 ILE A N 1
ATOM 619 C CA . ILE A 1 75 ? -27.124 2.536 27.555 1.00 76.81 75 ILE A CA 1
ATOM 620 C C . ILE A 1 75 ? -26.427 3.412 28.605 1.00 76.81 75 ILE A C 1
ATOM 622 O O . ILE A 1 75 ? -27.075 3.891 29.536 1.00 76.81 75 ILE A O 1
ATOM 626 N N . THR A 1 76 ? -25.121 3.653 28.458 1.00 65.69 76 THR A N 1
ATOM 627 C CA . THR A 1 76 ? -24.368 4.580 29.308 1.00 65.69 76 THR A CA 1
ATOM 628 C C . THR A 1 76 ? -23.603 5.602 28.480 1.00 65.69 76 THR A C 1
ATOM 630 O O . THR A 1 76 ? -22.906 5.260 27.524 1.00 65.69 76 THR A O 1
ATOM 633 N N . ASP A 1 77 ? -23.680 6.868 28.893 1.00 56.06 77 ASP A N 1
ATOM 634 C CA . ASP A 1 77 ? -22.741 7.890 28.448 1.00 56.06 77 ASP A CA 1
ATOM 635 C C . ASP A 1 77 ? -21.398 7.594 29.112 1.00 56.06 77 ASP A C 1
ATOM 637 O O . ASP A 1 77 ? -21.188 7.850 30.296 1.00 56.06 77 ASP A O 1
ATOM 641 N N . GLY A 1 78 ? -20.507 6.946 28.365 1.00 51.69 78 GLY A N 1
ATOM 642 C CA . GLY A 1 78 ? -19.202 6.530 28.857 1.00 51.69 78 GLY A CA 1
ATOM 643 C C . GLY A 1 78 ? -18.382 7.706 29.393 1.00 51.69 78 GLY A C 1
ATOM 644 O O . GLY A 1 78 ? -17.651 8.338 28.635 1.00 51.69 78 GLY A O 1
ATOM 645 N N . GLU A 1 79 ? -18.405 7.919 30.713 1.00 53.06 79 GLU A N 1
ATOM 646 C CA . GLU A 1 79 ? -17.578 8.903 31.443 1.00 53.06 79 GLU A CA 1
ATOM 647 C C . GLU A 1 79 ? -16.060 8.682 31.264 1.00 53.06 79 GLU A C 1
ATOM 649 O O . GLU A 1 79 ? -15.240 9.486 31.693 1.00 53.06 79 GLU A O 1
ATOM 654 N N . SER A 1 80 ? -15.657 7.586 30.618 1.00 54.91 80 SER A N 1
ATOM 655 C CA . SER A 1 80 ? -14.258 7.237 30.339 1.00 54.91 80 SER A CA 1
ATOM 656 C C . SER A 1 80 ? -13.790 7.596 28.921 1.00 54.91 80 SER A C 1
ATOM 658 O O . SER A 1 80 ? -12.644 7.302 28.569 1.00 54.91 80 SER A O 1
ATOM 660 N N . LEU A 1 81 ? -14.654 8.186 28.089 1.00 57.84 81 LEU A N 1
ATOM 661 C CA . LEU A 1 81 ? -14.326 8.583 26.719 1.00 57.84 81 LEU A CA 1
ATOM 662 C C . LEU A 1 81 ? -14.010 10.081 26.648 1.00 57.84 81 LEU A C 1
ATOM 664 O O . LEU A 1 81 ? -14.876 10.923 26.864 1.00 57.84 81 LEU A O 1
ATOM 668 N N . ALA A 1 82 ? -12.777 10.418 26.276 1.00 69.62 82 ALA A N 1
ATOM 669 C CA . ALA A 1 82 ? -12.424 11.773 25.874 1.00 69.62 82 ALA A CA 1
ATOM 670 C C . ALA A 1 82 ? -12.763 12.001 24.397 1.00 69.62 82 ALA A C 1
ATOM 672 O O . ALA A 1 82 ? -12.812 11.066 23.594 1.00 69.62 82 ALA A O 1
ATOM 673 N N . THR A 1 83 ? -12.971 13.265 24.036 1.00 78.31 83 THR A N 1
ATOM 674 C CA . THR A 1 83 ? -13.119 13.693 22.641 1.00 78.31 83 THR A CA 1
ATOM 675 C C . THR A 1 83 ? -11.822 14.354 22.189 1.00 78.31 83 THR A C 1
ATOM 677 O O . THR A 1 83 ? -11.273 15.180 22.914 1.00 78.31 83 THR A O 1
ATOM 680 N N . GLY A 1 84 ? -11.324 13.969 21.016 1.00 81.75 84 GLY A N 1
ATOM 681 C CA . GLY A 1 84 ? -10.115 14.520 20.407 1.00 81.75 84 GLY A CA 1
ATOM 682 C C . GLY A 1 84 ? -10.334 14.849 18.935 1.00 81.75 84 GLY A C 1
ATOM 683 O O . GLY A 1 84 ? -11.271 14.351 18.308 1.00 81.75 84 GLY A O 1
ATOM 684 N N . GLU A 1 85 ? -9.464 15.688 18.384 1.00 84.81 85 GLU A N 1
ATOM 685 C CA . GLU A 1 85 ? -9.447 16.035 16.962 1.00 84.81 85 GLU A CA 1
ATOM 686 C C . GLU A 1 85 ? -8.331 15.268 16.260 1.00 84.81 85 GLU A C 1
ATOM 688 O O . GLU A 1 85 ? -7.194 15.202 16.734 1.00 84.81 85 GLU A O 1
ATOM 693 N N . CYS A 1 86 ? -8.645 14.649 15.123 1.00 80.75 86 CYS A N 1
ATOM 694 C CA . CYS A 1 86 ? -7.644 13.887 14.399 1.00 80.75 86 CYS A CA 1
ATOM 695 C C . CYS A 1 86 ? -6.618 14.817 13.742 1.00 80.75 86 CYS A C 1
ATOM 697 O O . CYS A 1 86 ? -6.942 15.543 12.808 1.00 80.75 86 CYS A O 1
ATOM 699 N N . ALA A 1 87 ? -5.341 14.662 14.091 1.00 80.44 87 ALA A N 1
ATOM 700 C CA . ALA A 1 87 ? -4.230 15.429 13.519 1.00 80.44 87 ALA A CA 1
ATOM 701 C C . ALA A 1 87 ? -3.959 15.168 12.016 1.00 80.44 87 ALA A C 1
ATOM 703 O O . ALA A 1 87 ? -2.966 15.636 11.470 1.00 80.44 87 ALA A O 1
ATOM 704 N N . THR A 1 88 ? -4.784 14.368 11.335 1.00 81.62 88 THR A N 1
ATOM 705 C CA . THR A 1 88 ? -4.610 14.001 9.919 1.00 81.62 88 THR A CA 1
ATOM 706 C C . THR A 1 88 ? -5.803 14.382 9.055 1.00 81.62 88 THR A C 1
ATOM 708 O O . THR A 1 88 ? -5.597 14.848 7.939 1.00 81.62 88 THR A O 1
ATOM 711 N N . CYS A 1 89 ? -7.033 14.155 9.520 1.00 79.69 89 CYS A N 1
ATOM 712 C CA . CYS A 1 89 ? -8.242 14.514 8.771 1.00 79.69 89 CYS A CA 1
ATOM 713 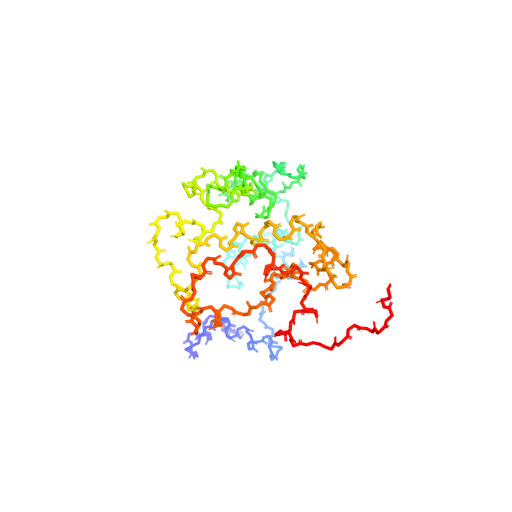C C . CYS A 1 89 ? -9.037 15.666 9.395 1.00 79.69 89 CYS A C 1
ATOM 715 O O . CYS A 1 89 ? -9.905 16.202 8.723 1.00 79.69 89 CYS A O 1
ATOM 717 N N . GLY A 1 90 ? -8.743 16.063 10.637 1.00 79.94 90 GLY A N 1
ATOM 718 C CA . GLY A 1 90 ? -9.466 17.120 11.349 1.00 79.94 90 GLY A CA 1
ATOM 719 C C . GLY A 1 90 ? -10.782 16.676 11.993 1.00 79.94 90 GLY A C 1
ATOM 720 O O . GLY A 1 90 ? -11.364 17.443 12.750 1.00 79.94 90 GLY A O 1
ATOM 721 N N . ASP A 1 91 ? -11.240 15.444 11.753 1.00 76.19 91 ASP A N 1
ATOM 722 C CA . ASP A 1 91 ? -12.511 14.967 12.306 1.00 76.19 91 ASP A CA 1
ATOM 723 C C . ASP A 1 91 ? -12.451 14.800 13.831 1.00 76.19 91 ASP A C 1
ATOM 725 O O . ASP A 1 91 ? -11.477 14.264 14.380 1.00 76.19 91 ASP A O 1
ATOM 729 N N . SER A 1 92 ? -13.532 15.198 14.509 1.00 76.62 92 SER A N 1
ATOM 730 C CA . SER A 1 92 ? -13.731 14.959 15.940 1.00 76.62 92 SER A CA 1
ATOM 731 C C . SER A 1 92 ? -14.121 13.503 16.196 1.00 76.62 92 SER A C 1
ATOM 733 O O . SER A 1 92 ? -15.014 12.958 15.547 1.00 76.62 92 SER A O 1
ATOM 735 N N . PHE A 1 93 ? -13.478 12.859 17.168 1.00 74.81 93 PHE A N 1
ATOM 736 C CA . PHE A 1 93 ? -13.744 11.463 17.512 1.00 74.81 93 PHE A CA 1
ATOM 737 C C . PHE A 1 93 ? -13.617 11.207 19.015 1.00 74.81 93 PHE A C 1
ATOM 739 O O . PHE A 1 93 ? -12.917 11.920 19.733 1.00 74.81 93 PHE A O 1
ATOM 746 N N . ARG A 1 94 ? -14.283 10.150 19.495 1.00 71.12 94 ARG A N 1
ATOM 747 C CA . ARG A 1 94 ? -14.203 9.701 20.892 1.00 71.12 94 ARG A CA 1
ATOM 748 C C . ARG A 1 94 ? -13.149 8.605 21.062 1.00 71.12 94 ARG A C 1
ATOM 750 O O . ARG A 1 94 ? -12.977 7.743 20.195 1.00 71.12 94 ARG A O 1
ATOM 757 N N . TYR A 1 95 ? -12.427 8.625 22.176 1.00 69.88 95 TYR A N 1
ATOM 758 C CA . TYR A 1 95 ? -11.401 7.639 22.508 1.00 69.88 95 TYR A CA 1
ATOM 759 C C . TYR A 1 95 ? -11.250 7.475 24.020 1.00 69.88 95 TYR A C 1
ATOM 761 O O . TYR A 1 95 ? -11.577 8.375 24.780 1.00 69.88 95 TYR A O 1
ATOM 769 N N . TYR A 1 96 ? -10.721 6.335 24.460 1.00 65.19 96 TYR A N 1
ATOM 770 C CA . TYR A 1 96 ? -10.363 6.117 25.862 1.00 65.19 96 TYR A CA 1
ATOM 771 C C . TYR A 1 96 ? -8.940 6.643 26.119 1.00 65.19 96 TYR A C 1
ATOM 773 O O . TYR A 1 96 ? -8.003 6.060 25.560 1.00 65.19 96 TYR A O 1
ATOM 781 N N . PRO A 1 97 ? -8.737 7.682 26.959 1.00 66.25 97 PRO A N 1
ATOM 782 C CA . PRO A 1 97 ? -7.402 8.211 27.269 1.00 66.25 97 PRO A CA 1
ATOM 783 C C . PRO A 1 97 ? -6.458 7.180 27.881 1.00 66.25 97 PRO A C 1
ATOM 785 O O . PRO A 1 97 ? -5.252 7.256 27.695 1.00 66.25 97 PRO A O 1
ATOM 788 N N . SER A 1 98 ? -7.010 6.190 28.586 1.00 58.19 98 SER A N 1
ATOM 789 C CA . SER A 1 98 ? -6.246 5.084 29.167 1.00 58.19 98 SER A CA 1
ATOM 790 C C . SER A 1 98 ? -5.679 4.115 28.125 1.00 58.19 98 SER A C 1
ATOM 792 O O . SER A 1 98 ? -4.735 3.391 28.423 1.00 58.19 98 SER A O 1
ATOM 794 N N . VAL A 1 99 ? -6.254 4.075 26.919 1.00 58.47 99 VAL A N 1
ATOM 795 C CA . VAL A 1 99 ? -5.868 3.147 25.844 1.00 58.47 99 VAL A CA 1
ATOM 796 C C . VAL A 1 99 ? -4.977 3.832 24.811 1.00 58.47 99 VAL A C 1
ATOM 798 O O . VAL A 1 99 ? -4.117 3.181 24.219 1.00 58.47 99 VAL A O 1
ATOM 801 N N . ARG A 1 100 ? -5.199 5.125 24.545 1.00 61.91 100 ARG A N 1
ATOM 802 C CA . ARG A 1 100 ? -4.433 5.893 23.554 1.00 61.91 100 ARG A CA 1
ATOM 803 C C . ARG A 1 100 ? -4.546 7.400 23.764 1.00 61.91 100 ARG A C 1
ATOM 805 O O . ARG A 1 100 ? -5.555 7.887 24.257 1.00 61.91 100 ARG A O 1
ATOM 812 N N . ASP A 1 101 ? -3.575 8.128 23.225 1.00 75.12 101 ASP A N 1
ATOM 813 C CA . ASP A 1 101 ? -3.398 9.574 23.432 1.00 75.12 101 ASP A CA 1
ATOM 814 C C . ASP A 1 101 ? -4.361 10.466 22.621 1.00 75.12 101 ASP A C 1
ATOM 816 O O . ASP A 1 101 ? -4.304 11.687 22.719 1.00 75.12 101 ASP A O 1
ATOM 820 N N . GLY A 1 102 ? -5.233 9.887 21.785 1.00 76.88 102 GLY A N 1
ATOM 821 C CA . GLY A 1 102 ? -6.274 10.650 21.079 1.00 76.88 102 GLY A CA 1
ATOM 822 C C . GLY A 1 102 ? -5.817 11.484 19.883 1.00 76.88 102 GLY A C 1
ATOM 823 O O . GLY A 1 102 ? -6.549 12.362 19.444 1.00 76.88 102 GLY A O 1
ATOM 824 N N . GLN A 1 103 ? -4.642 11.207 19.315 1.00 78.75 103 GLN A N 1
ATOM 825 C CA . GLN A 1 103 ? -4.110 11.983 18.183 1.00 78.75 103 GLN A CA 1
ATOM 826 C C . GLN A 1 103 ? -4.760 11.656 16.826 1.00 78.75 103 GLN A C 1
ATOM 828 O O . GLN A 1 103 ? -4.769 12.488 15.918 1.00 78.75 103 GLN A O 1
ATOM 833 N N . PHE A 1 104 ? -5.290 10.440 16.649 1.00 81.94 104 PHE A N 1
ATOM 834 C CA . PHE A 1 104 ? -5.820 9.980 15.361 1.00 81.94 104 PHE A CA 1
ATOM 835 C C . PHE A 1 104 ? -7.119 9.193 15.513 1.00 81.94 104 PHE A C 1
ATOM 837 O O . PHE A 1 104 ? -7.220 8.309 16.369 1.00 81.94 104 PHE A O 1
ATOM 844 N N . CYS A 1 105 ? -8.079 9.445 14.617 1.00 76.75 105 CYS A N 1
ATOM 845 C CA . CYS A 1 105 ? -9.378 8.773 14.635 1.00 76.75 105 CYS A CA 1
ATOM 846 C C . CYS A 1 105 ? -9.266 7.267 14.329 1.00 76.75 105 CYS A C 1
ATOM 848 O O . CYS A 1 105 ? -9.989 6.454 14.904 1.00 76.75 105 CYS A O 1
ATOM 850 N N . SER A 1 106 ? -8.308 6.872 13.483 1.00 75.88 106 SER A N 1
ATOM 851 C CA . SER A 1 106 ? -8.133 5.501 12.986 1.00 75.88 106 SER A CA 1
ATOM 852 C C . SER A 1 106 ? -6.664 5.149 12.723 1.00 75.88 106 SER A C 1
ATOM 854 O O . SER A 1 106 ? -5.824 6.033 12.541 1.00 75.88 106 SER A O 1
ATOM 856 N N . ASN A 1 107 ? -6.362 3.846 12.626 1.00 71.56 107 ASN A N 1
ATOM 857 C CA . ASN A 1 107 ? -5.036 3.347 12.228 1.00 71.56 107 ASN A CA 1
ATOM 858 C C . ASN A 1 107 ? -4.615 3.854 10.841 1.00 71.56 107 ASN A C 1
ATOM 860 O O . ASN A 1 107 ? -3.437 4.121 10.613 1.00 71.56 107 ASN A O 1
ATOM 864 N N . THR A 1 108 ? -5.573 4.045 9.932 1.00 74.25 108 THR A N 1
ATOM 865 C CA . THR A 1 108 ? -5.329 4.635 8.611 1.00 74.25 108 THR A CA 1
ATOM 866 C C . THR A 1 108 ? -4.794 6.058 8.737 1.00 74.25 108 THR A C 1
ATOM 868 O O . THR A 1 108 ? -3.804 6.393 8.091 1.00 74.25 108 THR A O 1
ATOM 871 N N . CYS A 1 109 ? -5.395 6.885 9.600 1.00 72.81 109 CYS A N 1
ATOM 872 C CA . CYS A 1 109 ? -4.920 8.245 9.855 1.00 72.81 109 CYS A CA 1
ATOM 873 C C . CYS A 1 109 ? -3.594 8.262 10.623 1.00 72.81 109 CYS A C 1
ATOM 875 O O . CYS A 1 109 ? -2.691 8.983 10.221 1.00 72.81 109 CYS A O 1
ATOM 877 N N . ALA A 1 110 ? -3.416 7.390 11.620 1.00 73.94 110 ALA A N 1
ATOM 878 C CA . ALA A 1 110 ? -2.145 7.237 12.338 1.00 73.94 110 ALA A CA 1
ATOM 879 C C . ALA A 1 110 ? -0.982 6.773 11.432 1.00 73.94 110 ALA A C 1
ATOM 881 O O . ALA A 1 110 ? 0.185 7.054 11.704 1.00 73.94 110 ALA A O 1
ATOM 882 N N . GLY A 1 111 ? -1.284 6.068 10.337 1.00 66.00 111 GLY A N 1
ATOM 883 C CA . GLY A 1 111 ? -0.309 5.606 9.349 1.00 66.00 111 GLY A CA 1
ATOM 884 C C . GLY A 1 111 ? 0.129 6.660 8.325 1.00 66.00 111 GLY A C 1
ATOM 885 O O . GLY A 1 111 ? 1.203 6.507 7.743 1.00 66.00 111 GLY A O 1
ATOM 886 N N . LYS A 1 112 ? -0.643 7.737 8.109 1.00 66.81 112 LYS A N 1
ATOM 887 C CA . LYS A 1 112 ? -0.279 8.811 7.162 1.00 66.81 112 LYS A CA 1
ATOM 888 C C . LYS A 1 112 ? 0.954 9.629 7.597 1.00 66.81 112 LYS A C 1
ATOM 890 O O . LYS A 1 112 ? 1.849 9.782 6.768 1.00 66.81 112 LYS A O 1
ATOM 895 N N . PRO A 1 113 ? 1.100 10.084 8.861 1.00 58.62 113 PRO A N 1
ATOM 896 C CA . PRO A 1 113 ? 2.270 10.861 9.288 1.00 58.62 113 PRO A CA 1
ATOM 897 C C . PRO A 1 113 ? 3.572 10.043 9.368 1.00 58.62 113 PRO A C 1
ATOM 899 O O . PRO A 1 113 ? 4.649 10.621 9.496 1.00 58.62 113 PRO A O 1
ATOM 902 N N . ARG A 1 114 ? 3.524 8.707 9.221 1.00 54.44 114 ARG A N 1
ATOM 903 C CA . ARG A 1 114 ? 4.722 7.853 9.065 1.00 54.44 114 ARG A CA 1
ATOM 904 C C . ARG A 1 114 ? 5.405 7.989 7.693 1.00 54.44 114 ARG A C 1
ATOM 906 O O . ARG A 1 114 ? 6.403 7.315 7.443 1.00 54.44 114 ARG A O 1
ATOM 913 N N . ARG A 1 115 ? 4.911 8.865 6.816 1.00 53.56 115 ARG A N 1
ATOM 914 C CA . ARG A 1 115 ? 5.497 9.181 5.508 1.00 53.56 115 ARG A CA 1
ATOM 915 C C . ARG A 1 115 ? 6.373 10.436 5.566 1.00 53.56 115 ARG A C 1
ATOM 917 O O . ARG A 1 115 ? 6.126 11.393 4.845 1.00 53.56 115 ARG A O 1
ATOM 924 N N . ARG A 1 116 ? 7.434 10.445 6.382 1.00 56.41 116 ARG A N 1
ATOM 925 C CA . ARG A 1 116 ? 8.582 11.328 6.080 1.00 56.41 116 ARG A CA 1
ATOM 926 C C . ARG A 1 116 ? 9.323 10.714 4.898 1.00 56.41 116 ARG A C 1
ATOM 928 O O . ARG A 1 116 ? 10.332 10.031 5.076 1.00 56.41 116 ARG A O 1
ATOM 935 N N . GLN A 1 117 ? 8.706 10.829 3.728 1.00 67.00 117 GLN A N 1
ATOM 936 C CA . GLN A 1 117 ? 9.316 10.470 2.464 1.00 67.00 117 GLN A CA 1
ATOM 937 C C . GLN A 1 117 ? 10.196 11.640 2.028 1.00 67.00 117 GLN A C 1
ATOM 939 O O . GLN A 1 117 ? 9.812 12.798 2.161 1.00 67.00 117 GLN A O 1
ATOM 944 N N . VAL A 1 118 ? 11.405 11.320 1.599 1.00 75.50 118 VAL A N 1
ATOM 945 C CA . VAL A 1 118 ? 12.334 12.241 0.956 1.00 75.50 118 VAL A CA 1
ATOM 946 C C . VAL A 1 118 ? 12.474 11.793 -0.491 1.00 75.50 118 VAL A C 1
ATOM 948 O O . VAL A 1 118 ? 12.591 10.592 -0.752 1.00 75.50 118 VAL A O 1
ATOM 951 N N . GLU A 1 119 ? 12.420 12.749 -1.409 1.00 79.44 119 GLU A N 1
ATOM 952 C CA . GLU A 1 119 ? 12.740 12.532 -2.817 1.00 79.44 119 GLU A CA 1
ATOM 953 C C . GLU A 1 119 ? 14.254 12.581 -2.987 1.00 79.44 119 GLU A C 1
ATOM 955 O O . GLU A 1 119 ? 14.908 13.527 -2.543 1.00 79.44 119 GLU A O 1
ATOM 960 N N . ILE A 1 120 ? 14.816 11.532 -3.579 1.00 83.69 120 ILE A N 1
ATOM 961 C CA . ILE A 1 120 ? 16.254 11.412 -3.823 1.00 83.69 120 ILE A CA 1
ATOM 962 C C . ILE A 1 120 ? 16.464 10.927 -5.249 1.00 83.69 120 ILE A C 1
ATOM 964 O O . ILE A 1 120 ? 15.709 10.095 -5.746 1.00 83.69 120 ILE A O 1
ATOM 968 N N . GLU A 1 121 ? 17.490 11.454 -5.908 1.00 82.19 121 GLU A N 1
ATOM 969 C CA . GLU A 1 121 ? 17.931 10.998 -7.221 1.00 82.19 121 GLU A CA 1
ATOM 970 C C . GLU A 1 121 ? 18.805 9.748 -7.072 1.00 82.19 121 GLU A C 1
ATOM 972 O O . GLU A 1 121 ? 19.785 9.748 -6.331 1.00 82.19 121 GLU A O 1
ATOM 977 N N . CYS A 1 122 ? 18.447 8.666 -7.763 1.00 81.00 122 CYS A N 1
ATOM 978 C CA . CYS A 1 122 ? 19.223 7.432 -7.742 1.00 81.00 122 CYS A CA 1
ATOM 979 C C . CYS A 1 122 ? 20.523 7.582 -8.552 1.00 81.00 122 CYS A C 1
ATOM 981 O O . CYS A 1 122 ? 20.427 7.802 -9.756 1.00 81.00 122 CYS A O 1
ATOM 983 N N . PRO A 1 123 ? 21.720 7.338 -7.989 1.00 77.75 123 PRO A N 1
ATOM 984 C CA . PRO A 1 123 ? 22.979 7.417 -8.741 1.00 77.75 123 PRO A CA 1
ATOM 985 C C . PRO A 1 123 ? 23.072 6.436 -9.924 1.00 77.75 123 PRO A C 1
ATOM 987 O O . PRO A 1 123 ? 23.605 6.773 -10.979 1.00 77.75 123 PRO A O 1
ATOM 990 N N . GLY A 1 124 ? 22.507 5.230 -9.781 1.00 70.12 124 GLY A N 1
ATOM 991 C CA . GLY A 1 124 ? 22.591 4.182 -10.805 1.00 70.12 124 GLY A CA 1
ATOM 992 C C . GLY A 1 124 ? 21.716 4.419 -12.041 1.00 70.12 124 GLY A C 1
ATOM 993 O O . GLY A 1 124 ? 22.101 4.044 -13.148 1.00 70.12 124 GLY A O 1
ATOM 994 N N . CYS A 1 125 ? 20.547 5.051 -11.889 1.00 70.38 125 CYS A N 1
ATOM 995 C CA . CYS A 1 125 ? 19.654 5.309 -13.022 1.00 70.38 125 CYS A CA 1
ATOM 996 C C . CYS A 1 125 ? 19.379 6.794 -13.276 1.00 70.38 125 CYS A C 1
ATOM 998 O O . CYS A 1 125 ? 19.093 7.141 -14.412 1.00 70.38 125 CYS A O 1
ATOM 1000 N N . GLY A 1 126 ? 19.474 7.680 -12.287 1.00 75.12 126 GLY A N 1
ATOM 1001 C CA . GLY A 1 126 ? 19.161 9.113 -12.385 1.00 75.12 126 GLY A CA 1
ATOM 1002 C C . GLY A 1 126 ? 17.670 9.445 -12.264 1.00 75.12 126 GLY A C 1
ATOM 1003 O O . GLY A 1 126 ? 17.256 10.527 -12.655 1.00 75.12 126 GLY A O 1
ATOM 1004 N N . GLU A 1 127 ? 16.830 8.504 -11.814 1.00 72.62 127 GLU A N 1
ATOM 1005 C CA . GLU A 1 127 ? 15.422 8.799 -11.498 1.00 72.62 127 GLU A CA 1
ATOM 1006 C C . GLU A 1 127 ? 15.294 9.299 -10.060 1.00 72.62 127 GLU A C 1
ATOM 1008 O O . GLU A 1 127 ? 15.923 8.758 -9.144 1.00 72.62 127 GLU A O 1
ATOM 1013 N N . THR A 1 128 ? 14.439 10.299 -9.864 1.00 80.56 128 THR A N 1
ATOM 1014 C CA . THR A 1 128 ? 13.983 10.723 -8.541 1.00 80.56 128 THR A CA 1
ATOM 1015 C C . THR A 1 128 ? 12.962 9.725 -8.013 1.00 80.56 128 THR A C 1
ATOM 1017 O O . THR A 1 128 ? 11.972 9.439 -8.684 1.00 80.56 128 THR A O 1
ATOM 1020 N N . PHE A 1 129 ? 13.186 9.199 -6.814 1.00 80.62 129 PHE A N 1
ATOM 1021 C CA . PHE A 1 129 ? 12.279 8.255 -6.168 1.00 80.62 129 PHE A CA 1
ATOM 1022 C C . PHE A 1 129 ? 12.017 8.643 -4.711 1.00 80.62 129 PHE A C 1
ATOM 1024 O O . PHE A 1 129 ? 12.849 9.268 -4.048 1.00 80.62 129 PHE A O 1
ATOM 1031 N N . GLU A 1 130 ? 10.849 8.251 -4.199 1.00 79.69 130 GLU A N 1
ATOM 1032 C CA . GLU A 1 130 ? 10.459 8.521 -2.817 1.00 79.69 130 GLU A CA 1
ATOM 1033 C C . GLU A 1 130 ? 10.916 7.411 -1.866 1.00 79.69 130 GLU A C 1
ATOM 1035 O O . GLU A 1 130 ? 10.608 6.228 -2.040 1.00 79.69 130 GLU A O 1
ATOM 1040 N N . ARG A 1 131 ? 11.580 7.798 -0.777 1.00 75.94 131 ARG A N 1
ATOM 1041 C CA . ARG A 1 131 ? 12.113 6.871 0.229 1.00 75.94 131 ARG A CA 1
ATOM 1042 C C . ARG A 1 131 ? 11.852 7.379 1.639 1.00 75.94 131 ARG A C 1
ATOM 1044 O O . ARG A 1 131 ? 11.811 8.576 1.874 1.00 75.94 131 ARG A O 1
ATOM 1051 N N . ARG A 1 132 ? 11.733 6.483 2.625 1.00 71.00 132 ARG A N 1
ATOM 1052 C CA . ARG A 1 132 ? 11.689 6.886 4.044 1.00 71.00 132 ARG A CA 1
ATOM 1053 C C . ARG A 1 132 ? 12.998 7.563 4.453 1.00 71.00 132 ARG A C 1
ATOM 1055 O O . ARG A 1 132 ? 14.056 6.977 4.267 1.00 71.00 132 ARG A O 1
ATOM 1062 N N . GLN A 1 133 ? 12.915 8.714 5.117 1.00 69.25 133 GLN A N 1
ATOM 1063 C CA . GLN A 1 133 ? 14.080 9.479 5.586 1.00 69.25 133 GLN A CA 1
ATOM 1064 C C . GLN A 1 133 ? 15.069 8.663 6.442 1.00 69.25 133 GLN A C 1
ATOM 1066 O O . GLN A 1 133 ? 16.247 8.984 6.485 1.00 69.25 133 GLN A O 1
ATOM 1071 N N . SER A 1 134 ? 14.606 7.611 7.125 1.00 71.06 134 SER A N 1
ATOM 1072 C CA . SER A 1 134 ? 15.448 6.756 7.969 1.00 71.06 134 SER A CA 1
ATOM 1073 C C . SER A 1 134 ? 16.236 5.679 7.213 1.00 71.06 134 SER A C 1
ATOM 1075 O O . SER A 1 134 ? 17.010 4.964 7.840 1.00 71.06 134 SER A O 1
ATOM 1077 N N . LEU A 1 135 ? 15.975 5.471 5.919 1.00 70.62 135 LEU A N 1
ATOM 1078 C CA . LEU A 1 135 ? 16.688 4.492 5.098 1.00 70.62 135 LEU A CA 1
ATOM 1079 C C . LEU A 1 135 ? 17.890 5.155 4.422 1.00 70.62 135 LEU A C 1
ATOM 1081 O O . LEU A 1 135 ? 17.743 6.236 3.869 1.00 70.62 135 LEU A O 1
ATOM 1085 N N . ASP A 1 136 ? 19.032 4.467 4.416 1.00 70.06 136 ASP A N 1
ATOM 1086 C CA . ASP A 1 136 ? 20.309 4.969 3.876 1.00 70.06 136 ASP A CA 1
ATOM 1087 C C . ASP A 1 136 ? 20.597 4.524 2.421 1.00 70.06 136 ASP A C 1
ATOM 1089 O O . ASP A 1 136 ? 21.570 4.935 1.813 1.00 70.06 136 ASP A O 1
ATOM 1093 N N . THR A 1 137 ? 19.719 3.732 1.785 1.00 74.06 137 THR A N 1
ATOM 1094 C CA . THR A 1 137 ? 19.899 3.251 0.387 1.00 74.06 137 THR A CA 1
ATOM 1095 C C . THR A 1 137 ? 19.753 4.320 -0.707 1.00 74.06 137 THR A C 1
ATOM 1097 O O . THR A 1 137 ? 18.634 4.684 -1.070 1.00 74.06 137 THR A O 1
ATOM 1100 N N . GLU A 1 138 ? 20.838 4.846 -1.259 1.00 80.12 138 GLU A N 1
ATOM 1101 C CA . GLU A 1 138 ? 20.787 5.919 -2.276 1.00 80.12 138 GLU A CA 1
ATOM 1102 C C . GLU A 1 138 ? 20.192 5.462 -3.625 1.00 80.12 138 GLU A C 1
ATOM 1104 O O . GLU A 1 138 ? 19.919 6.270 -4.506 1.00 80.12 138 GLU A O 1
ATOM 1109 N N . TYR A 1 139 ? 19.925 4.164 -3.780 1.00 79.44 139 TYR A N 1
ATOM 1110 C CA . TYR A 1 139 ? 19.466 3.552 -5.023 1.00 79.44 139 TYR A CA 1
ATOM 1111 C C . TYR A 1 139 ? 17.976 3.225 -5.005 1.00 79.44 139 TYR A C 1
ATOM 1113 O O . TYR A 1 139 ? 17.452 2.748 -3.995 1.00 79.44 139 TYR A O 1
ATOM 1121 N N . CYS A 1 140 ? 17.315 3.400 -6.155 1.00 77.38 140 CYS A N 1
ATOM 1122 C CA . CYS A 1 140 ? 15.887 3.116 -6.312 1.00 77.38 140 CYS A CA 1
ATOM 1123 C C . CYS A 1 140 ? 15.561 1.614 -6.289 1.00 77.38 140 CYS A C 1
ATOM 1125 O O . CYS A 1 140 ? 14.434 1.226 -5.991 1.00 77.38 140 CYS A O 1
ATOM 1127 N N . SER A 1 141 ? 16.536 0.754 -6.598 1.00 74.38 141 SER A N 1
ATOM 1128 C CA . SER A 1 141 ? 16.365 -0.697 -6.627 1.00 74.38 141 SER A CA 1
ATOM 1129 C C . SER A 1 141 ? 17.677 -1.430 -6.344 1.00 74.38 141 SER A C 1
ATOM 1131 O O . SER A 1 141 ? 18.766 -0.895 -6.569 1.00 74.38 141 SER A O 1
ATOM 1133 N N . MET A 1 142 ? 17.571 -2.689 -5.900 1.00 69.25 142 MET A N 1
ATOM 1134 C CA . MET A 1 142 ? 18.724 -3.589 -5.749 1.00 69.25 142 MET A CA 1
ATOM 1135 C C . MET A 1 142 ? 19.505 -3.743 -7.058 1.00 69.25 142 MET A C 1
ATOM 1137 O O . MET A 1 142 ? 20.720 -3.888 -7.011 1.00 69.25 142 MET A O 1
ATOM 1141 N N . ALA A 1 143 ? 18.828 -3.667 -8.207 1.00 63.34 143 ALA A N 1
ATOM 1142 C CA . ALA A 1 143 ? 19.465 -3.729 -9.516 1.00 63.34 143 ALA A CA 1
ATOM 1143 C C . ALA A 1 143 ? 20.390 -2.524 -9.754 1.00 63.34 143 ALA A C 1
ATOM 1145 O O . ALA A 1 143 ? 21.557 -2.721 -10.068 1.00 63.34 143 ALA A O 1
ATOM 1146 N N . CYS A 1 144 ? 19.924 -1.292 -9.507 1.00 67.00 144 CYS A N 1
ATOM 1147 C CA . CYS A 1 144 ? 20.770 -0.097 -9.635 1.00 67.00 144 CYS A CA 1
ATOM 1148 C C . CYS A 1 144 ? 21.940 -0.093 -8.641 1.00 67.00 144 CYS A C 1
ATOM 1150 O O . CYS A 1 144 ? 23.038 0.324 -8.997 1.00 67.00 144 CYS A O 1
ATOM 1152 N N . TRP A 1 145 ? 21.720 -0.578 -7.413 1.00 75.06 145 TRP A N 1
ATOM 1153 C CA . TRP A 1 145 ? 22.798 -0.739 -6.432 1.00 75.06 145 TRP A CA 1
ATOM 1154 C C . TRP A 1 145 ? 23.826 -1.788 -6.882 1.00 75.06 145 TRP A C 1
ATOM 1156 O O . TRP A 1 145 ? 25.030 -1.552 -6.788 1.00 75.06 145 TRP A O 1
ATOM 1166 N N . GLY A 1 146 ? 23.358 -2.927 -7.402 1.00 65.38 146 GLY A N 1
ATOM 1167 C CA . GLY A 1 146 ? 24.198 -4.020 -7.890 1.00 65.38 146 GLY A CA 1
ATOM 1168 C C . GLY A 1 146 ? 25.015 -3.655 -9.130 1.00 65.38 146 GLY A C 1
ATOM 1169 O O . GLY A 1 146 ? 26.172 -4.057 -9.223 1.00 65.38 146 GLY A O 1
ATOM 1170 N N . GLU A 1 147 ? 24.457 -2.853 -10.041 1.00 62.38 147 GLU A N 1
ATOM 1171 C CA . GLU A 1 147 ? 25.159 -2.362 -11.233 1.00 62.38 147 GLU A CA 1
ATOM 1172 C C . GLU A 1 147 ? 26.341 -1.452 -10.881 1.00 62.38 147 GLU A C 1
ATOM 1174 O O . GLU A 1 147 ? 27.449 -1.691 -11.356 1.00 62.38 147 GLU A O 1
ATOM 1179 N N . GLU A 1 148 ? 26.150 -0.445 -10.020 1.00 63.38 148 GLU A N 1
ATOM 1180 C CA . GLU A 1 148 ? 27.247 0.468 -9.662 1.00 63.38 148 GLU A CA 1
ATOM 1181 C C . GLU A 1 148 ? 28.314 -0.220 -8.798 1.00 63.38 148 GLU A C 1
ATOM 1183 O O . GLU A 1 148 ? 29.510 0.014 -8.971 1.00 63.38 148 GLU A O 1
ATOM 1188 N N . ASN A 1 149 ? 27.900 -1.119 -7.900 1.00 64.38 149 ASN A N 1
ATOM 1189 C CA . ASN A 1 149 ? 28.820 -1.806 -6.992 1.00 64.38 149 ASN A CA 1
ATOM 1190 C C . ASN A 1 149 ? 29.408 -3.101 -7.584 1.00 64.38 149 ASN A C 1
ATOM 1192 O O . ASN A 1 149 ? 30.219 -3.755 -6.929 1.00 64.38 149 ASN A O 1
ATOM 1196 N N . ASN A 1 150 ? 29.038 -3.467 -8.818 1.00 63.28 150 ASN A N 1
ATOM 1197 C CA . ASN A 1 150 ? 29.446 -4.702 -9.497 1.00 63.28 150 ASN A CA 1
ATOM 1198 C C . ASN A 1 150 ? 29.134 -5.977 -8.674 1.00 63.28 150 ASN A C 1
ATOM 1200 O O . ASN A 1 150 ? 29.923 -6.926 -8.632 1.00 63.28 150 ASN A O 1
ATOM 1204 N N . ILE A 1 151 ? 27.978 -5.987 -7.996 1.00 56.56 151 ILE A N 1
ATOM 1205 C CA . ILE A 1 151 ? 27.502 -7.068 -7.119 1.00 56.56 151 ILE A CA 1
ATOM 1206 C C . ILE A 1 151 ? 26.310 -7.779 -7.773 1.00 56.56 151 ILE A C 1
ATOM 1208 O O . ILE A 1 151 ? 25.336 -7.149 -8.179 1.00 56.56 151 ILE A O 1
ATOM 1212 N N . ASP A 1 152 ? 26.365 -9.113 -7.831 1.00 54.72 152 ASP A N 1
ATOM 1213 C CA . ASP A 1 152 ? 25.290 -9.956 -8.368 1.00 54.72 152 ASP A CA 1
ATOM 1214 C C . ASP A 1 152 ? 24.170 -10.159 -7.333 1.00 54.72 152 ASP A C 1
ATOM 1216 O O . ASP A 1 152 ? 24.241 -11.021 -6.454 1.00 54.72 152 ASP A O 1
ATOM 1220 N N . VAL A 1 153 ? 23.123 -9.342 -7.426 1.00 53.50 153 VAL A N 1
ATOM 1221 C CA . VAL A 1 153 ? 21.877 -9.484 -6.658 1.00 53.50 153 VAL A CA 1
ATOM 1222 C C . VAL A 1 153 ? 20.952 -10.480 -7.372 1.00 53.50 153 VAL A C 1
ATOM 1224 O O . VAL A 1 153 ? 20.003 -10.118 -8.062 1.00 53.50 153 VAL A O 1
ATOM 1227 N N . GLY A 1 154 ? 21.302 -11.762 -7.260 1.00 39.59 154 GLY A N 1
ATOM 1228 C CA . GLY A 1 154 ? 20.741 -12.868 -8.033 1.00 39.59 154 GLY A CA 1
ATOM 1229 C C . GLY A 1 154 ? 19.210 -12.986 -8.036 1.00 39.59 154 GLY A C 1
ATOM 1230 O O . GLY A 1 154 ? 18.558 -13.091 -6.999 1.00 39.59 154 GLY A O 1
ATOM 1231 N N . GLY A 1 155 ? 18.666 -13.076 -9.251 1.00 36.12 155 GLY A N 1
ATOM 1232 C CA . GLY A 1 155 ? 17.265 -13.372 -9.556 1.00 36.12 155 GLY A CA 1
ATOM 1233 C C . GLY A 1 155 ? 17.087 -13.994 -10.947 1.00 36.12 155 GLY A C 1
ATOM 1234 O O . GLY A 1 155 ? 16.126 -13.695 -11.638 1.00 36.12 155 GLY A O 1
ATOM 1235 N N . GLY A 1 156 ? 18.042 -14.819 -11.387 1.00 35.75 156 GLY A N 1
ATOM 1236 C CA . GLY A 1 156 ? 17.812 -15.858 -12.393 1.00 35.75 156 GLY A CA 1
ATOM 1237 C C . GLY A 1 156 ? 17.323 -15.462 -13.793 1.00 35.75 156 GLY A C 1
ATOM 1238 O O . GLY A 1 156 ? 16.446 -16.154 -14.280 1.00 35.75 156 GLY A O 1
ATOM 1239 N N . VAL A 1 157 ? 17.917 -14.479 -14.488 1.00 31.70 157 VAL A N 1
ATOM 1240 C CA . VAL A 1 157 ? 18.054 -14.504 -15.968 1.00 31.70 157 VAL A CA 1
ATOM 1241 C C . VAL A 1 157 ? 19.349 -13.792 -16.398 1.00 31.70 157 VAL A C 1
ATOM 1243 O O . VAL A 1 157 ? 19.438 -12.574 -16.425 1.00 31.70 157 VAL A O 1
ATOM 1246 N N . SER A 1 158 ? 20.331 -14.594 -16.815 1.00 39.53 158 SER A N 1
ATOM 1247 C CA . SER A 1 158 ? 21.507 -14.271 -17.642 1.00 39.53 158 SER A CA 1
ATOM 1248 C C . SER A 1 158 ? 22.482 -13.168 -17.187 1.00 39.53 158 SER A C 1
ATOM 1250 O O . SER A 1 158 ? 22.222 -11.970 -17.222 1.00 39.53 158 SER A O 1
ATOM 1252 N N . THR A 1 159 ? 23.713 -13.616 -16.961 1.00 40.91 159 THR A N 1
ATOM 1253 C CA . THR A 1 159 ? 24.978 -12.907 -16.707 1.00 40.91 159 THR A CA 1
ATOM 1254 C C . THR A 1 159 ? 25.373 -11.843 -17.753 1.00 40.91 159 THR A C 1
ATOM 1256 O O . THR A 1 159 ? 26.451 -11.263 -17.656 1.00 40.91 159 THR A O 1
ATOM 1259 N N . HIS A 1 160 ? 24.531 -11.577 -18.754 1.00 41.94 160 HIS A N 1
ATOM 1260 C CA . HIS A 1 160 ? 24.801 -10.681 -19.880 1.00 41.94 160 HIS A CA 1
ATOM 1261 C C . HIS A 1 160 ? 24.099 -9.315 -19.782 1.00 41.94 160 HIS A C 1
ATOM 1263 O O . HIS A 1 160 ? 24.363 -8.453 -20.609 1.00 41.94 160 HIS A O 1
ATOM 1269 N N . TYR A 1 161 ? 23.264 -9.075 -18.767 1.00 49.78 161 TYR A N 1
ATOM 1270 C CA . TYR A 1 161 ? 22.548 -7.801 -18.558 1.00 49.78 161 TYR A CA 1
ATOM 1271 C C . TYR A 1 161 ? 23.367 -6.722 -17.822 1.00 49.78 161 TYR A C 1
ATOM 1273 O O . TYR A 1 161 ? 22.803 -5.824 -17.212 1.00 49.78 161 TYR A O 1
ATOM 1281 N N . ARG A 1 162 ? 24.700 -6.827 -17.828 1.00 49.59 162 ARG A N 1
ATOM 1282 C CA . ARG A 1 162 ? 25.561 -6.145 -16.847 1.00 49.59 162 ARG A CA 1
ATOM 1283 C C . ARG A 1 162 ? 25.851 -4.667 -17.107 1.00 49.59 162 ARG A C 1
ATOM 1285 O O . ARG A 1 162 ? 26.191 -3.985 -16.153 1.00 49.59 162 ARG A O 1
ATOM 1292 N N . ASP A 1 163 ? 25.690 -4.159 -18.330 1.00 52.12 163 ASP A N 1
ATOM 1293 C CA . ASP A 1 163 ? 26.169 -2.810 -18.653 1.00 52.12 163 ASP A CA 1
ATOM 1294 C C . ASP A 1 163 ? 25.077 -1.914 -19.244 1.00 52.12 163 ASP A C 1
ATOM 1296 O O . ASP A 1 163 ? 24.751 -1.974 -20.433 1.00 52.12 163 ASP A O 1
ATOM 1300 N N . GLY A 1 164 ? 24.550 -1.016 -18.407 1.00 61.09 164 GLY A N 1
ATOM 1301 C CA . GLY A 1 164 ? 23.794 0.155 -18.846 1.00 61.09 164 GLY A CA 1
ATOM 1302 C C . GLY A 1 164 ? 22.442 -0.150 -19.485 1.00 61.09 164 GLY A C 1
ATOM 1303 O O . GLY A 1 164 ? 21.896 0.727 -20.156 1.00 61.09 164 GLY A O 1
ATOM 1304 N N . TRP A 1 165 ? 21.888 -1.351 -19.288 1.00 70.12 165 TRP A N 1
ATOM 1305 C CA . TRP A 1 165 ? 20.576 -1.713 -19.820 1.00 70.12 165 TRP A CA 1
ATOM 1306 C C . TRP A 1 165 ? 19.496 -0.749 -19.340 1.00 70.12 165 TRP A C 1
ATOM 1308 O O . TRP A 1 165 ? 18.776 -0.219 -20.176 1.00 70.12 165 TRP A O 1
ATOM 1318 N N . TYR A 1 166 ? 19.418 -0.442 -18.040 1.00 71.44 166 TYR A N 1
ATOM 1319 C CA . TYR A 1 166 ? 18.416 0.504 -17.531 1.00 71.44 166 TYR A CA 1
ATOM 1320 C C . TYR A 1 166 ? 18.589 1.903 -18.131 1.00 71.44 166 TYR A C 1
ATOM 1322 O O . TYR A 1 166 ? 17.612 2.520 -18.556 1.00 71.44 166 TYR A O 1
ATOM 1330 N N . ARG A 1 167 ? 19.836 2.372 -18.269 1.00 77.06 167 ARG A N 1
ATOM 1331 C CA . ARG A 1 167 ? 20.152 3.651 -18.922 1.00 77.06 167 ARG A CA 1
ATOM 1332 C C . ARG A 1 167 ? 19.729 3.666 -20.392 1.00 77.06 167 ARG A C 1
ATOM 1334 O O . ARG A 1 167 ? 19.160 4.645 -20.868 1.00 77.06 167 ARG A O 1
ATOM 1341 N N . GLN A 1 168 ? 20.013 2.596 -21.127 1.00 82.75 168 GLN A N 1
ATOM 1342 C CA . GLN A 1 168 ? 19.682 2.475 -22.546 1.00 82.75 168 GLN A CA 1
ATOM 1343 C C . GLN A 1 168 ? 18.183 2.243 -22.769 1.00 82.75 168 GLN A C 1
ATOM 1345 O O . GLN A 1 168 ? 17.622 2.801 -23.707 1.00 82.75 168 GLN A O 1
ATOM 1350 N N . ARG A 1 169 ? 17.523 1.508 -21.870 1.00 85.06 169 ARG A N 1
ATOM 1351 C CA . ARG A 1 169 ? 16.070 1.343 -21.806 1.00 85.06 169 ARG A CA 1
ATOM 1352 C C . ARG A 1 169 ? 15.389 2.695 -21.633 1.00 85.06 169 ARG A C 1
ATOM 1354 O O . ARG A 1 169 ? 14.492 3.009 -22.405 1.00 85.06 169 ARG A O 1
ATOM 1361 N N . ARG A 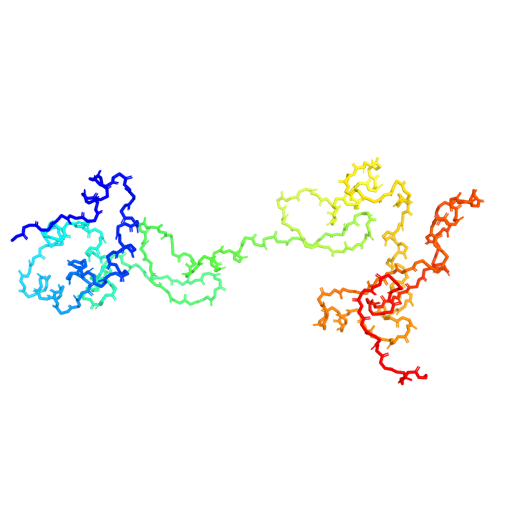1 170 ? 15.834 3.514 -20.674 1.00 82.44 170 ARG A N 1
ATOM 1362 C CA . ARG A 1 170 ? 15.266 4.854 -20.475 1.00 82.44 170 ARG A CA 1
ATOM 1363 C C . ARG A 1 170 ? 15.446 5.726 -21.706 1.00 82.44 170 ARG A C 1
ATOM 1365 O O . ARG A 1 170 ? 14.477 6.273 -22.205 1.00 82.44 170 ARG A O 1
ATOM 1372 N N . ARG A 1 171 ? 16.661 5.791 -22.243 1.00 87.94 171 ARG A N 1
ATOM 1373 C CA . ARG A 1 171 ? 16.938 6.551 -23.466 1.00 87.94 171 ARG A CA 1
ATOM 1374 C C . ARG A 1 171 ? 16.083 6.101 -24.656 1.00 87.94 171 ARG A C 1
ATOM 1376 O O . ARG A 1 171 ? 15.780 6.923 -25.509 1.00 87.94 171 ARG A O 1
ATOM 1383 N N . ALA A 1 172 ? 15.722 4.818 -24.744 1.00 89.25 172 ALA A N 1
ATOM 1384 C CA . ALA A 1 172 ? 14.794 4.327 -25.762 1.00 89.25 172 ALA A CA 1
ATOM 1385 C C . ALA A 1 172 ? 13.361 4.827 -25.507 1.00 89.25 172 ALA A C 1
ATOM 1387 O O . ALA A 1 172 ? 12.741 5.333 -26.436 1.00 89.25 172 ALA A O 1
ATOM 1388 N N . LEU A 1 173 ? 12.882 4.776 -24.257 1.00 89.56 173 LEU A N 1
ATOM 1389 C CA . LEU A 1 173 ? 11.579 5.331 -23.865 1.00 89.56 173 LEU A CA 1
ATOM 1390 C C . LEU A 1 173 ? 11.495 6.844 -24.117 1.00 89.56 173 LEU A C 1
ATOM 1392 O O . LEU A 1 173 ? 10.545 7.300 -24.737 1.00 89.56 173 L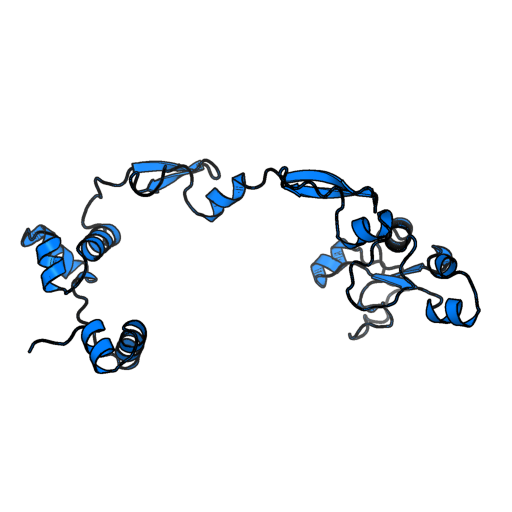EU A O 1
ATOM 1396 N N . GLU A 1 174 ? 12.505 7.609 -23.698 1.00 91.06 174 GLU A N 1
ATOM 1397 C CA . GLU A 1 174 ? 12.593 9.061 -23.915 1.00 91.06 174 GLU A CA 1
ATOM 1398 C C . GLU A 1 174 ? 12.652 9.411 -25.407 1.00 91.06 174 GLU A C 1
ATOM 1400 O O . GLU A 1 174 ? 11.966 10.328 -25.854 1.00 91.06 174 GLU A O 1
ATOM 1405 N N . ARG A 1 175 ? 13.445 8.670 -26.198 1.00 93.81 175 ARG A N 1
ATOM 1406 C CA . ARG A 1 175 ? 13.512 8.837 -27.661 1.00 93.81 175 ARG A CA 1
ATOM 1407 C C . ARG A 1 175 ? 12.142 8.643 -28.305 1.00 93.81 175 ARG A C 1
ATOM 1409 O O . ARG A 1 175 ? 11.814 9.361 -29.244 1.00 93.81 175 ARG A O 1
ATOM 1416 N N . ASP A 1 176 ? 11.385 7.669 -27.815 1.00 93.12 176 ASP A N 1
ATOM 1417 C CA . ASP A 1 176 ? 10.091 7.278 -28.368 1.00 93.12 176 ASP A CA 1
ATOM 1418 C C . ASP A 1 176 ? 8.920 8.056 -27.729 1.00 93.12 176 ASP A C 1
ATOM 1420 O O . ASP A 1 176 ? 7.771 7.651 -27.883 1.00 93.12 176 ASP A O 1
ATOM 1424 N N . ASP A 1 177 ? 9.185 9.158 -27.008 1.00 94.31 177 ASP A N 1
ATOM 1425 C CA . ASP A 1 177 ? 8.180 9.983 -26.307 1.00 94.31 177 ASP A CA 1
ATOM 1426 C C . ASP A 1 177 ? 7.275 9.163 -25.367 1.00 94.31 177 ASP A C 1
ATOM 1428 O O . ASP A 1 177 ? 6.086 9.433 -25.212 1.00 94.31 177 ASP A O 1
ATOM 1432 N N . TYR A 1 178 ? 7.828 8.105 -24.762 1.00 94.38 178 TYR A N 1
ATOM 1433 C CA . TYR A 1 178 ? 7.089 7.145 -23.940 1.00 94.38 178 TYR A CA 1
ATOM 1434 C C . TYR A 1 178 ? 5.869 6.560 -24.668 1.00 94.38 178 TYR A C 1
ATOM 1436 O O . TYR A 1 178 ? 4.833 6.297 -24.054 1.00 94.38 178 TYR A O 1
ATOM 1444 N N . ARG A 1 179 ? 5.982 6.342 -25.982 1.00 93.88 179 ARG A N 1
ATOM 1445 C CA . ARG A 1 179 ? 4.932 5.762 -26.822 1.00 93.88 179 ARG A CA 1
ATOM 1446 C C . ARG A 1 179 ? 5.382 4.453 -27.435 1.00 93.88 179 ARG A C 1
ATOM 1448 O O . ARG A 1 179 ? 6.542 4.259 -27.791 1.00 93.88 179 ARG A O 1
ATOM 1455 N N . CYS A 1 180 ? 4.430 3.542 -27.605 1.00 91.25 180 CYS A N 1
ATOM 1456 C CA . CYS A 1 180 ? 4.665 2.381 -28.446 1.00 91.25 180 CYS A CA 1
ATOM 1457 C C . CYS A 1 180 ? 4.950 2.854 -29.875 1.00 91.25 180 CYS A C 1
ATOM 1459 O O . CYS A 1 180 ? 4.119 3.517 -30.488 1.00 91.25 180 CYS A O 1
ATOM 1461 N N . THR A 1 181 ? 6.091 2.454 -30.428 1.00 90.69 181 THR A N 1
ATOM 1462 C CA . THR A 1 181 ? 6.498 2.811 -31.798 1.00 90.69 181 THR A CA 1
ATOM 1463 C C . THR A 1 181 ? 5.595 2.213 -32.883 1.00 90.69 181 THR A C 1
ATOM 1465 O O . THR A 1 181 ? 5.669 2.632 -34.032 1.00 90.69 181 THR A O 1
ATOM 1468 N N . THR A 1 182 ? 4.740 1.246 -32.528 1.00 87.44 182 THR A N 1
ATOM 1469 C CA . THR A 1 182 ? 3.806 0.578 -33.446 1.00 87.44 182 THR A CA 1
ATOM 1470 C C . THR A 1 182 ? 2.406 1.189 -33.411 1.00 87.44 182 THR A C 1
ATOM 1472 O O . THR A 1 182 ? 1.879 1.528 -34.459 1.00 87.44 182 THR A O 1
ATOM 1475 N N . CYS A 1 183 ? 1.794 1.347 -32.231 1.00 86.88 183 CYS A N 1
ATOM 1476 C CA . CYS A 1 183 ? 0.411 1.841 -32.115 1.00 86.88 183 CYS A CA 1
ATOM 1477 C C . CYS A 1 183 ? 0.263 3.214 -31.453 1.00 86.88 183 CYS A C 1
ATOM 1479 O O . CYS A 1 183 ? -0.852 3.700 -31.297 1.00 86.88 183 CYS A O 1
ATOM 1481 N N . GLY A 1 184 ? 1.355 3.827 -30.997 1.00 89.50 184 GLY A N 1
ATOM 1482 C CA . GLY A 1 184 ? 1.347 5.174 -30.428 1.00 89.50 184 GLY A CA 1
ATOM 1483 C C . GLY A 1 184 ? 0.755 5.314 -29.021 1.00 89.50 184 GLY A C 1
ATOM 1484 O O . GLY A 1 184 ? 0.807 6.422 -28.481 1.00 89.50 184 GLY A O 1
ATOM 1485 N N . ILE A 1 185 ? 0.231 4.236 -28.411 1.00 87.12 185 ILE A N 1
ATOM 1486 C CA . ILE A 1 185 ? -0.281 4.272 -27.030 1.00 87.12 185 ILE A CA 1
ATOM 1487 C C . ILE A 1 185 ? 0.811 4.774 -26.085 1.00 87.12 185 ILE A C 1
ATOM 1489 O O . ILE A 1 185 ? 1.960 4.323 -26.174 1.00 87.12 185 ILE A O 1
ATOM 1493 N N . THR A 1 186 ? 0.466 5.711 -25.202 1.00 93.50 186 THR A N 1
ATOM 1494 C CA . THR A 1 186 ? 1.426 6.220 -24.217 1.00 93.50 186 THR A CA 1
ATOM 1495 C C . THR A 1 186 ? 1.666 5.203 -23.109 1.00 93.50 186 THR A C 1
ATOM 1497 O O . THR A 1 186 ? 0.852 4.308 -22.865 1.00 93.50 186 THR A O 1
ATOM 1500 N N . ASN A 1 187 ? 2.786 5.355 -22.407 1.00 89.25 187 ASN A N 1
ATOM 1501 C CA . ASN A 1 187 ? 3.094 4.554 -21.234 1.00 89.25 187 ASN A CA 1
ATOM 1502 C C . ASN A 1 187 ? 2.000 4.653 -20.169 1.00 89.25 187 ASN A C 1
ATOM 1504 O O . ASN A 1 187 ? 1.528 3.620 -19.703 1.00 89.25 187 ASN A O 1
ATOM 1508 N N . ASP A 1 188 ? 1.536 5.865 -19.872 1.00 89.56 188 ASP A N 1
ATOM 1509 C CA . ASP A 1 188 ? 0.496 6.102 -18.868 1.00 89.56 188 ASP A CA 1
ATOM 1510 C C . ASP A 1 188 ? -0.848 5.486 -19.282 1.00 89.56 188 ASP A C 1
ATOM 1512 O O . ASP A 1 188 ? -1.538 4.869 -18.470 1.00 89.56 188 ASP A O 1
ATOM 1516 N N . GLU A 1 189 ? -1.221 5.596 -20.562 1.00 84.25 189 GLU A N 1
ATOM 1517 C CA . GLU A 1 189 ? -2.441 4.977 -21.086 1.00 84.25 189 GLU A CA 1
ATOM 1518 C C . GLU A 1 189 ? -2.367 3.449 -21.050 1.00 84.25 189 GLU A C 1
ATOM 1520 O O . GLU A 1 189 ? -3.356 2.788 -20.725 1.00 84.25 189 GLU A O 1
ATOM 1525 N N . HIS A 1 190 ? -1.212 2.872 -21.383 1.00 85.06 190 HIS A N 1
ATOM 1526 C CA . HIS A 1 190 ? -1.010 1.429 -21.332 1.00 85.06 190 HIS A CA 1
ATOM 1527 C C . HIS A 1 190 ? -1.019 0.917 -19.884 1.00 85.06 190 HIS A C 1
ATOM 1529 O O . HIS A 1 190 ? -1.678 -0.083 -19.594 1.00 85.06 190 HIS A O 1
ATOM 1535 N N . GLU A 1 191 ? -0.379 1.632 -18.958 1.00 80.62 191 GLU A N 1
ATOM 1536 C CA . GLU A 1 191 ? -0.370 1.302 -17.532 1.00 80.62 191 GLU A CA 1
ATOM 1537 C C . GLU A 1 191 ? -1.770 1.385 -16.921 1.00 80.62 191 GLU A C 1
ATOM 1539 O O . GLU A 1 191 ? -2.200 0.451 -16.246 1.00 80.62 191 GLU A O 1
ATOM 1544 N N . ALA A 1 192 ? -2.541 2.425 -17.247 1.00 75.38 192 ALA A N 1
ATOM 1545 C CA . ALA A 1 192 ? -3.921 2.559 -16.790 1.00 75.38 192 ALA A CA 1
ATOM 1546 C C . ALA A 1 192 ? -4.845 1.451 -17.327 1.00 75.38 192 ALA A C 1
ATOM 1548 O O . ALA A 1 192 ? -5.747 1.001 -16.619 1.00 75.38 192 ALA A O 1
ATOM 1549 N N . ARG A 1 193 ? -4.646 1.007 -18.578 1.00 76.06 193 ARG A N 1
ATOM 1550 C CA . ARG A 1 193 ? -5.498 -0.014 -19.216 1.00 76.06 193 ARG A CA 1
ATOM 1551 C C . ARG A 1 193 ? -5.122 -1.443 -18.841 1.00 76.06 193 ARG A C 1
ATOM 1553 O O . ARG A 1 193 ? -6.010 -2.282 -18.710 1.00 76.06 193 ARG A O 1
ATOM 1560 N N . PHE A 1 194 ? -3.830 -1.731 -18.713 1.00 74.94 194 PHE A N 1
ATOM 1561 C CA . PHE A 1 194 ? -3.320 -3.101 -18.616 1.00 74.94 194 PHE A CA 1
ATOM 1562 C C . PHE A 1 194 ? -2.560 -3.385 -17.316 1.00 74.94 194 PHE A C 1
ATOM 1564 O O . PHE A 1 194 ? -2.237 -4.541 -17.059 1.00 74.94 194 PHE A O 1
ATOM 1571 N N . GLY A 1 195 ? -2.299 -2.370 -16.487 1.00 73.31 195 GLY A N 1
ATOM 1572 C CA . GLY A 1 195 ? -1.590 -2.505 -15.210 1.00 73.31 195 GLY A CA 1
ATOM 1573 C C . GLY A 1 195 ? -0.070 -2.635 -15.337 1.00 73.31 195 GLY A C 1
ATOM 1574 O O . GLY A 1 195 ? 0.591 -2.968 -14.357 1.00 73.31 195 GLY A O 1
ATOM 1575 N N . PHE A 1 196 ? 0.486 -2.403 -16.529 1.00 75.75 196 PHE A N 1
ATOM 1576 C CA . PHE A 1 196 ? 1.921 -2.483 -16.810 1.00 75.75 196 PHE A CA 1
ATOM 1577 C C . PHE A 1 196 ? 2.334 -1.354 -17.756 1.00 75.75 196 PHE A C 1
ATOM 1579 O O . PHE A 1 196 ? 1.565 -1.004 -18.646 1.00 75.75 196 PHE A O 1
ATOM 1586 N N . GLY A 1 197 ? 3.547 -0.821 -17.615 1.00 83.06 197 GLY A N 1
ATOM 1587 C CA . GLY A 1 197 ? 4.111 0.141 -18.569 1.00 83.06 197 GLY A CA 1
ATOM 1588 C C . GLY A 1 197 ? 4.537 -0.495 -19.900 1.00 83.06 197 GLY A C 1
ATOM 1589 O O . GLY A 1 197 ? 4.348 -1.691 -20.135 1.00 83.06 197 GLY A O 1
ATOM 1590 N N . LEU A 1 198 ? 5.127 0.314 -20.778 1.00 86.69 198 LEU A N 1
ATOM 1591 C CA . LEU A 1 198 ? 5.718 -0.142 -22.036 1.00 86.69 198 LEU A CA 1
ATOM 1592 C C . LEU A 1 198 ? 7.009 -0.936 -21.790 1.00 86.69 198 LEU A C 1
ATOM 1594 O O . LEU A 1 198 ? 7.790 -0.667 -20.868 1.00 86.69 198 LEU A O 1
ATOM 1598 N N . ASP A 1 199 ? 7.259 -1.890 -22.678 1.00 87.62 199 ASP A N 1
ATOM 1599 C CA . ASP A 1 199 ? 8.477 -2.685 -22.720 1.00 87.62 199 ASP A CA 1
ATOM 1600 C C . ASP A 1 199 ? 9.465 -2.099 -23.740 1.00 87.62 199 ASP A C 1
ATOM 1602 O O . ASP A 1 199 ? 9.088 -1.440 -24.710 1.00 87.62 199 ASP A O 1
ATOM 1606 N N . VAL A 1 200 ? 10.758 -2.364 -23.536 1.00 86.75 200 VAL A N 1
ATOM 1607 C CA . VAL A 1 200 ? 11.799 -2.065 -24.527 1.00 86.75 200 VAL A CA 1
ATOM 1608 C C . VAL A 1 200 ? 12.353 -3.380 -25.038 1.00 86.75 200 VAL A C 1
ATOM 1610 O O . VAL A 1 200 ? 12.887 -4.178 -24.268 1.00 86.75 200 VAL A O 1
ATOM 1613 N N . HIS A 1 201 ? 12.219 -3.588 -26.341 1.00 86.75 201 HIS A N 1
ATOM 1614 C CA . HIS A 1 201 ? 12.603 -4.809 -27.026 1.00 86.75 201 HIS A CA 1
ATOM 1615 C C . HIS A 1 201 ? 13.878 -4.610 -27.848 1.00 86.75 201 HIS A C 1
ATOM 1617 O O . HIS A 1 201 ? 14.102 -3.548 -28.435 1.00 86.75 201 HIS A O 1
ATOM 1623 N N . HIS A 1 202 ? 14.707 -5.649 -27.929 1.00 85.88 202 HIS A N 1
ATOM 1624 C CA . HIS A 1 202 ? 15.868 -5.685 -28.815 1.00 85.88 202 HIS A CA 1
ATOM 1625 C C . HIS A 1 202 ? 15.459 -6.076 -30.237 1.00 85.88 202 HIS A C 1
ATOM 1627 O O . HIS A 1 202 ? 14.993 -7.188 -30.449 1.00 85.88 202 HIS A O 1
ATOM 1633 N N . ILE A 1 203 ? 15.715 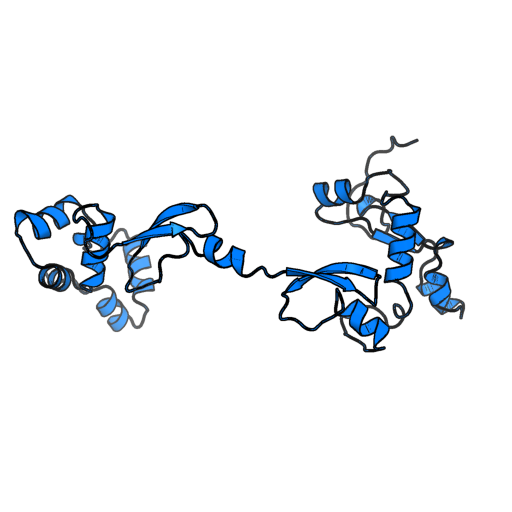-5.223 -31.230 1.00 86.69 203 ILE A N 1
ATOM 1634 C CA . ILE A 1 203 ? 15.449 -5.520 -32.651 1.00 86.69 203 ILE A CA 1
ATOM 1635 C C . ILE A 1 203 ? 16.285 -6.723 -33.113 1.00 86.69 203 ILE A C 1
ATOM 1637 O O . ILE A 1 203 ?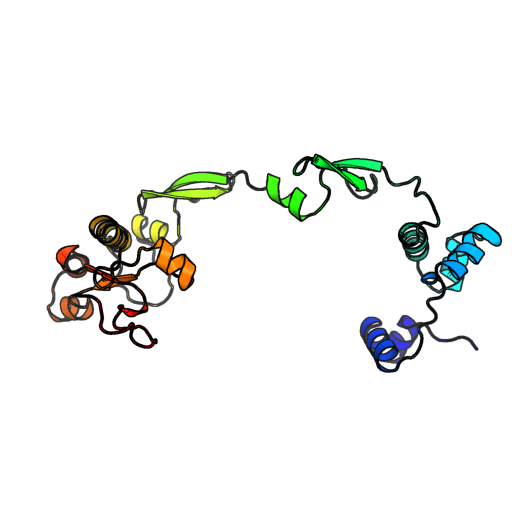 15.775 -7.659 -33.726 1.00 86.69 203 ILE A O 1
ATOM 1641 N N . VAL A 1 204 ? 17.580 -6.719 -32.789 1.00 83.50 204 VAL A N 1
ATOM 1642 C CA . VAL A 1 204 ? 18.482 -7.861 -32.947 1.00 83.50 204 VAL A CA 1
ATOM 1643 C C . VAL A 1 204 ? 18.702 -8.489 -31.566 1.00 83.50 204 VAL A C 1
ATOM 1645 O O . VAL A 1 204 ? 19.320 -7.852 -30.705 1.00 83.50 204 VAL A O 1
ATOM 1648 N N . PRO A 1 205 ? 18.235 -9.731 -31.333 1.00 82.06 205 PRO A N 1
ATOM 1649 C CA . PRO A 1 205 ? 18.303 -10.377 -30.026 1.00 82.06 205 PRO A CA 1
ATOM 1650 C C . PRO A 1 205 ? 19.727 -10.525 -29.481 1.00 82.06 205 PRO A C 1
ATOM 1652 O O . PRO A 1 205 ? 20.641 -10.938 -30.197 1.00 82.06 205 PRO A O 1
ATOM 1655 N N . LEU A 1 206 ? 19.887 -10.320 -28.170 1.00 77.25 206 LEU A N 1
ATOM 1656 C CA . LEU A 1 206 ? 21.171 -10.395 -27.459 1.00 77.25 206 LEU A CA 1
ATOM 1657 C C . LEU A 1 206 ? 21.925 -11.719 -27.687 1.00 77.25 206 LEU A C 1
ATOM 1659 O O . LEU A 1 206 ? 23.144 -11.725 -27.847 1.00 77.25 206 LEU A O 1
ATOM 1663 N N . ARG A 1 207 ? 21.201 -12.843 -27.804 1.00 77.06 207 ARG A N 1
ATOM 1664 C CA . ARG A 1 207 ? 21.781 -14.167 -28.110 1.00 77.06 207 ARG A CA 1
ATOM 1665 C C . ARG A 1 207 ? 22.612 -14.199 -29.400 1.00 77.06 207 ARG A C 1
ATOM 1667 O O . ARG A 1 207 ? 23.520 -15.018 -29.515 1.00 77.06 207 ARG A O 1
ATOM 1674 N N . LEU A 1 208 ? 22.306 -13.337 -30.374 1.00 78.88 208 LEU A N 1
ATOM 1675 C CA . LEU A 1 208 ? 23.043 -13.273 -31.636 1.00 78.88 208 LEU A CA 1
ATOM 1676 C C . LEU A 1 208 ? 24.387 -12.561 -31.473 1.00 78.88 208 LEU A C 1
ATOM 1678 O O . LEU A 1 208 ? 25.363 -13.009 -32.059 1.00 78.88 208 LEU A O 1
ATOM 1682 N N . PHE A 1 209 ? 24.473 -11.541 -30.616 1.00 81.38 209 PHE A N 1
ATOM 1683 C CA . PHE A 1 209 ? 25.738 -10.863 -30.311 1.00 81.38 209 PHE A CA 1
ATOM 1684 C C . PHE A 1 209 ? 26.730 -11.806 -29.630 1.00 81.38 209 PHE A C 1
ATOM 1686 O O . PHE A 1 209 ? 27.898 -11.830 -30.005 1.00 81.38 209 PHE A O 1
ATOM 1693 N N . VAL A 1 210 ? 26.245 -12.656 -28.717 1.00 77.25 210 VAL A N 1
ATOM 1694 C CA . VAL A 1 210 ? 27.057 -13.727 -28.113 1.00 77.25 210 VAL A CA 1
ATOM 1695 C C . VAL A 1 210 ? 27.542 -14.710 -29.183 1.00 77.25 210 VAL A C 1
ATOM 1697 O O . VAL A 1 210 ? 28.722 -15.039 -29.227 1.00 77.25 210 VAL A O 1
ATOM 1700 N N . LYS A 1 211 ? 26.652 -15.146 -30.086 1.00 81.56 211 LYS A N 1
ATOM 1701 C CA . LYS A 1 211 ? 26.997 -16.069 -31.181 1.00 81.56 211 LYS A CA 1
ATOM 1702 C C . LYS A 1 211 ? 28.008 -15.478 -32.173 1.00 81.56 211 LYS A C 1
ATOM 1704 O O . LYS A 1 211 ? 28.788 -16.226 -32.749 1.00 81.56 211 LYS A O 1
ATOM 1709 N N . TRP A 1 212 ? 27.965 -14.170 -32.406 1.00 86.19 212 TRP A N 1
ATOM 1710 C CA . TRP A 1 212 ? 28.859 -13.464 -33.329 1.00 86.19 212 TRP A CA 1
ATOM 1711 C C . TRP A 1 212 ? 30.151 -12.966 -32.677 1.00 86.19 212 TRP A C 1
ATOM 1713 O O . TRP A 1 212 ? 30.881 -12.208 -33.314 1.00 86.19 212 TRP A O 1
ATOM 1723 N N . GLU A 1 213 ? 30.406 -13.349 -31.421 1.00 83.06 213 GLU A N 1
ATOM 1724 C CA . GLU A 1 213 ? 31.567 -12.896 -30.646 1.00 83.06 213 GLU A CA 1
ATOM 1725 C C . GLU A 1 213 ? 31.672 -11.357 -30.598 1.00 83.06 213 GLU A C 1
ATOM 1727 O O . GLU A 1 213 ? 32.758 -10.782 -30.544 1.00 83.06 213 GLU A O 1
ATOM 1732 N N . GLN A 1 214 ? 30.521 -10.675 -30.633 1.00 80.38 214 GLN A N 1
ATOM 1733 C CA . GLN A 1 214 ? 30.426 -9.220 -30.560 1.00 80.38 214 GLN A CA 1
ATOM 1734 C C . GLN A 1 214 ? 30.221 -8.754 -29.112 1.00 80.38 214 GLN A C 1
ATOM 1736 O O . GLN A 1 214 ? 29.631 -9.478 -28.301 1.00 80.38 214 GLN A O 1
ATOM 1741 N N . PRO A 1 215 ? 30.648 -7.526 -28.767 1.00 78.00 215 PRO A N 1
ATOM 1742 C CA . PRO A 1 215 ? 30.420 -6.965 -27.442 1.00 78.00 215 PRO A CA 1
ATOM 1743 C C . PRO A 1 215 ? 28.926 -6.912 -27.088 1.00 78.00 215 PRO A C 1
ATOM 1745 O O . PRO A 1 215 ? 28.126 -6.313 -27.805 1.00 78.00 215 PRO A O 1
ATOM 1748 N N . VAL A 1 216 ? 28.546 -7.464 -25.931 1.00 71.81 216 VAL A N 1
ATOM 1749 C CA . VAL A 1 216 ? 27.144 -7.473 -25.461 1.00 71.81 216 VAL A CA 1
ATOM 1750 C C . VAL A 1 216 ? 26.583 -6.055 -25.291 1.00 71.81 216 VAL A C 1
ATOM 1752 O O . VAL A 1 216 ? 25.416 -5.812 -25.586 1.00 71.81 216 VAL A O 1
ATOM 1755 N N . ARG A 1 217 ? 27.430 -5.085 -24.927 1.00 72.56 217 ARG A N 1
ATOM 1756 C CA . ARG A 1 217 ? 27.071 -3.657 -24.872 1.00 72.56 217 ARG A CA 1
ATOM 1757 C C . ARG A 1 217 ? 26.465 -3.130 -26.181 1.00 72.56 217 ARG A C 1
ATOM 1759 O O . ARG A 1 217 ? 25.617 -2.242 -26.144 1.00 72.56 217 ARG A O 1
ATOM 1766 N N . ASP A 1 218 ? 26.865 -3.680 -27.331 1.00 80.81 218 ASP A N 1
ATOM 1767 C CA . ASP A 1 218 ? 26.389 -3.226 -28.640 1.00 80.81 218 ASP A CA 1
ATOM 1768 C C . ASP A 1 218 ? 24.944 -3.672 -28.889 1.00 80.81 218 ASP A C 1
ATOM 1770 O O . ASP A 1 218 ? 24.196 -2.968 -29.575 1.00 80.81 218 ASP A O 1
ATOM 1774 N N . ALA A 1 219 ? 24.516 -4.774 -28.258 1.00 80.62 219 ALA A N 1
ATOM 1775 C CA . ALA A 1 219 ? 23.122 -5.199 -28.256 1.00 80.62 219 ALA A CA 1
ATOM 1776 C C . ALA A 1 219 ? 22.226 -4.145 -27.590 1.00 80.62 219 ALA A C 1
ATOM 1778 O O . ALA A 1 219 ? 21.112 -3.919 -28.047 1.00 80.62 219 ALA A O 1
ATOM 1779 N N . HIS A 1 220 ? 22.715 -3.442 -26.566 1.00 82.00 220 HIS A N 1
ATOM 1780 C CA . HIS A 1 220 ? 21.966 -2.394 -25.864 1.00 82.00 220 HIS A CA 1
ATOM 1781 C C . HIS A 1 220 ? 22.046 -1.015 -26.542 1.00 82.00 220 HIS A C 1
ATOM 1783 O O . HIS A 1 220 ? 21.570 -0.025 -25.989 1.00 82.00 220 HIS A O 1
ATOM 1789 N N . SER A 1 221 ? 22.643 -0.900 -27.733 1.00 85.88 221 SER A N 1
ATOM 1790 C CA . SER A 1 221 ? 22.673 0.363 -28.478 1.00 85.88 221 SER A CA 1
ATOM 1791 C C . SER A 1 221 ? 21.257 0.845 -28.806 1.00 85.88 221 SER A C 1
ATOM 1793 O O . SER A 1 221 ? 20.426 0.042 -29.212 1.00 85.88 221 SER A O 1
ATOM 1795 N N . LEU A 1 222 ? 20.983 2.154 -28.717 1.00 87.50 222 LEU A N 1
ATOM 1796 C CA . LEU A 1 222 ? 19.632 2.701 -28.943 1.00 87.50 222 LEU A CA 1
ATOM 1797 C C . LEU A 1 222 ? 19.041 2.318 -30.297 1.00 87.50 222 LEU A C 1
ATOM 1799 O O . LEU A 1 222 ? 17.853 2.046 -30.395 1.00 87.50 222 LEU A O 1
ATOM 1803 N N . ARG A 1 223 ? 19.874 2.240 -31.338 1.00 86.44 223 ARG A N 1
ATOM 1804 C CA . ARG A 1 223 ? 19.456 1.794 -32.677 1.00 86.44 223 ARG A CA 1
ATOM 1805 C C . ARG A 1 223 ? 18.934 0.356 -32.714 1.00 86.44 223 ARG A C 1
ATOM 1807 O O . ARG A 1 223 ? 18.257 -0.008 -33.661 1.00 86.44 223 ARG A O 1
ATOM 1814 N N . ASN A 1 224 ? 19.307 -0.458 -31.730 1.00 88.31 224 ASN A N 1
ATOM 1815 C CA . ASN A 1 224 ? 18.886 -1.842 -31.592 1.00 88.31 224 ASN A CA 1
ATOM 1816 C C . ASN A 1 224 ? 17.732 -1.997 -30.588 1.00 88.31 224 ASN A C 1
ATOM 1818 O O . ASN A 1 224 ? 17.334 -3.122 -30.309 1.00 88.31 224 ASN A O 1
ATOM 1822 N N . LEU A 1 225 ? 17.211 -0.898 -30.032 1.00 90.50 225 LEU A N 1
ATOM 1823 C CA . LEU A 1 225 ? 16.121 -0.893 -29.060 1.00 90.50 22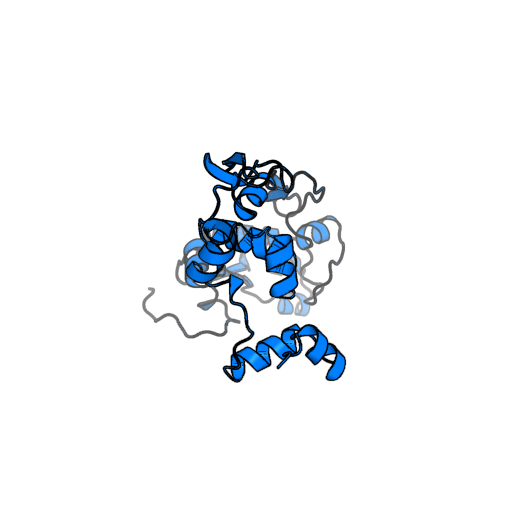5 LEU A CA 1
ATOM 1824 C C . LEU A 1 225 ? 14.874 -0.237 -29.648 1.00 90.50 225 LEU A C 1
ATOM 1826 O O . LEU A 1 225 ? 14.957 0.798 -30.316 1.00 90.50 225 LEU A O 1
ATOM 1830 N N . THR A 1 226 ? 13.716 -0.817 -29.353 1.00 91.25 226 THR A N 1
ATOM 1831 C CA . THR A 1 226 ? 12.408 -0.273 -29.722 1.00 91.25 226 THR A CA 1
ATOM 1832 C C . THR A 1 226 ? 11.441 -0.320 -28.543 1.00 91.25 226 THR A C 1
ATOM 1834 O O . THR A 1 226 ? 11.379 -1.330 -27.839 1.00 91.25 226 THR A O 1
ATOM 1837 N N . THR A 1 227 ? 10.704 0.767 -28.314 1.00 93.31 227 THR A N 1
ATOM 1838 C CA . THR A 1 227 ? 9.641 0.820 -27.306 1.00 93.31 227 THR A CA 1
ATOM 1839 C C . THR A 1 227 ? 8.355 0.228 -27.872 1.00 93.31 227 THR A C 1
ATOM 1841 O O . THR A 1 227 ? 7.840 0.685 -28.897 1.00 93.31 227 THR A O 1
ATOM 1844 N N . VAL A 1 228 ? 7.807 -0.782 -27.201 1.00 88.31 228 VAL A N 1
ATOM 1845 C CA . VAL A 1 228 ? 6.590 -1.491 -27.613 1.00 88.31 228 VAL A CA 1
ATOM 1846 C C . VAL A 1 228 ? 5.685 -1.764 -26.415 1.00 88.31 228 VAL A C 1
ATOM 1848 O O . VAL A 1 228 ? 6.148 -1.998 -25.303 1.00 88.31 228 VAL A O 1
ATOM 1851 N N . CYS A 1 229 ? 4.370 -1.725 -26.620 1.00 86.00 229 CYS A N 1
ATOM 1852 C CA . CYS A 1 229 ? 3.420 -2.151 -25.595 1.00 86.00 229 CYS A CA 1
ATOM 1853 C C . CYS A 1 229 ? 3.408 -3.673 -25.465 1.00 86.00 229 CYS A C 1
ATOM 1855 O O . CYS A 1 229 ? 3.918 -4.380 -26.336 1.00 86.00 229 CYS A O 1
ATOM 1857 N N . ARG A 1 230 ? 2.771 -4.198 -24.412 1.00 82.19 230 ARG A N 1
ATOM 1858 C CA . ARG A 1 230 ? 2.761 -5.645 -24.180 1.00 82.19 230 ARG A CA 1
ATOM 1859 C C . ARG A 1 230 ? 2.132 -6.393 -25.352 1.00 82.19 230 ARG A C 1
ATOM 1861 O O . ARG A 1 230 ? 2.637 -7.433 -25.716 1.00 82.19 230 ARG A O 1
ATOM 1868 N N . THR A 1 231 ? 1.105 -5.849 -26.002 1.00 78.38 231 THR A N 1
ATOM 1869 C CA . THR A 1 231 ? 0.479 -6.479 -27.181 1.00 78.38 231 THR A CA 1
ATOM 1870 C C . THR A 1 231 ? 1.385 -6.530 -28.419 1.00 78.38 231 THR A C 1
ATOM 1872 O O . THR A 1 231 ? 1.275 -7.473 -29.195 1.00 78.38 231 THR A O 1
ATOM 1875 N N . HIS A 1 232 ? 2.284 -5.556 -28.602 1.00 80.19 232 HIS A N 1
ATOM 1876 C CA . HIS A 1 232 ? 3.251 -5.523 -29.712 1.00 80.19 232 HIS A CA 1
ATOM 1877 C C . HIS A 1 232 ? 4.630 -6.074 -29.331 1.00 80.19 232 HIS A C 1
ATOM 1879 O O . HIS A 1 232 ? 5.519 -6.161 -30.178 1.00 80.19 232 HIS A O 1
ATOM 1885 N N . HIS A 1 233 ? 4.828 -6.463 -28.071 1.00 79.62 233 HIS A N 1
ATOM 1886 C CA . HIS A 1 233 ? 6.028 -7.165 -27.655 1.00 79.62 233 HIS A CA 1
ATOM 1887 C C . HIS A 1 233 ? 5.962 -8.613 -28.180 1.00 79.62 233 HIS A C 1
ATOM 1889 O O . HIS A 1 233 ? 5.035 -9.342 -27.824 1.00 79.62 233 HIS A O 1
ATOM 1895 N N . PRO A 1 234 ? 6.928 -9.075 -28.995 1.00 60.97 234 PRO A N 1
ATOM 1896 C CA . PRO A 1 234 ? 6.823 -10.349 -29.721 1.00 60.97 234 PRO A CA 1
ATOM 1897 C C . PRO A 1 234 ? 6.771 -11.605 -28.830 1.00 60.97 234 PRO A C 1
ATOM 1899 O O . PRO A 1 234 ? 6.358 -12.661 -29.299 1.00 60.97 234 PRO A O 1
ATOM 1902 N N . ASP A 1 235 ? 7.127 -11.495 -27.546 1.00 58.12 235 ASP A N 1
ATOM 1903 C CA . ASP A 1 235 ? 7.011 -12.582 -26.555 1.00 58.12 235 ASP A CA 1
ATOM 1904 C C . ASP A 1 235 ? 5.709 -12.546 -25.720 1.00 58.12 235 ASP A C 1
ATOM 1906 O O . ASP A 1 235 ? 5.588 -13.262 -24.722 1.00 58.12 235 ASP A O 1
ATOM 1910 N N . ALA A 1 236 ? 4.737 -11.690 -26.051 1.00 49.16 236 ALA A N 1
ATOM 1911 C CA . ALA A 1 236 ? 3.522 -11.554 -25.253 1.00 49.16 236 ALA A CA 1
ATOM 1912 C C . ALA A 1 236 ? 2.406 -12.533 -25.636 1.00 49.16 236 ALA A C 1
ATOM 1914 O O . ALA A 1 236 ? 2.112 -12.786 -26.802 1.00 49.16 236 ALA A O 1
ATOM 1915 N N . VAL A 1 237 ? 1.724 -13.048 -24.611 1.00 38.69 237 VAL A N 1
ATOM 1916 C CA . VAL A 1 237 ? 0.552 -13.916 -24.745 1.00 38.69 237 VAL A CA 1
ATOM 1917 C C . VAL A 1 237 ? -0.701 -13.033 -24.744 1.00 38.69 237 VAL A C 1
ATOM 1919 O O . VAL A 1 237 ? -1.158 -12.616 -23.683 1.00 38.69 237 VAL A O 1
ATOM 1922 N N . GLY A 1 238 ? -1.258 -12.706 -25.912 1.00 39.16 238 GLY A N 1
ATOM 1923 C CA . GLY A 1 238 ? -2.484 -11.901 -25.992 1.00 39.16 238 GLY A CA 1
ATOM 1924 C C . GLY A 1 238 ? -2.867 -11.526 -27.420 1.00 39.16 238 GLY A C 1
ATOM 1925 O O . GLY A 1 238 ? -2.007 -11.201 -28.225 1.00 39.16 238 GLY A O 1
ATOM 1926 N N . LYS A 1 239 ? -4.160 -11.627 -27.739 1.00 39.41 239 LYS A N 1
ATOM 1927 C CA . LYS A 1 239 ? -4.727 -11.425 -29.080 1.00 39.41 239 LYS A CA 1
ATOM 1928 C C . LYS A 1 239 ? -4.462 -10.012 -29.623 1.00 39.41 239 LYS A C 1
ATOM 1930 O O . LYS A 1 239 ? -4.487 -9.038 -28.877 1.00 39.41 239 LYS A O 1
ATOM 1935 N N . THR A 1 240 ? -4.240 -9.986 -30.932 1.00 40.91 240 THR A N 1
ATOM 1936 C CA . THR A 1 240 ? -4.069 -8.855 -31.853 1.00 40.91 240 THR A CA 1
ATOM 1937 C C . THR A 1 240 ? -4.965 -7.657 -31.535 1.00 40.91 240 THR A C 1
ATOM 1939 O O . THR A 1 240 ? -6.165 -7.824 -31.324 1.00 40.91 240 THR A O 1
ATOM 1942 N N . VAL A 1 241 ? -4.386 -6.454 -31.538 1.00 48.38 241 VAL A N 1
ATOM 1943 C CA . VAL A 1 241 ? -5.149 -5.220 -31.773 1.00 48.38 241 VAL A CA 1
ATOM 1944 C C . VAL A 1 241 ? -5.411 -5.112 -33.280 1.00 48.38 241 VAL A C 1
ATOM 1946 O O . VAL A 1 241 ? -4.535 -5.466 -34.065 1.00 48.38 241 VAL A O 1
ATOM 1949 N N . ASP A 1 242 ? -6.630 -4.727 -33.657 1.00 43.72 242 ASP A N 1
ATOM 1950 C CA . ASP A 1 242 ? -7.138 -4.764 -35.036 1.00 43.72 242 ASP A CA 1
ATOM 1951 C C . ASP A 1 242 ? -6.367 -3.859 -36.024 1.00 43.72 242 ASP A C 1
ATOM 1953 O O . ASP A 1 242 ? -5.839 -2.808 -35.659 1.00 43.72 242 ASP A O 1
ATOM 1957 N N . ASP A 1 243 ? -6.367 -4.299 -37.288 1.00 44.06 243 ASP A N 1
ATOM 1958 C CA . ASP A 1 243 ? -5.594 -3.866 -38.470 1.00 44.06 243 ASP A CA 1
ATOM 1959 C C . ASP A 1 243 ? -5.831 -2.425 -39.005 1.00 44.06 243 ASP A C 1
ATOM 1961 O O . ASP A 1 243 ? -5.545 -2.158 -40.170 1.00 44.06 243 ASP A O 1
ATOM 1965 N N . ASP A 1 244 ? -6.285 -1.454 -38.207 1.00 45.81 244 ASP A N 1
ATOM 1966 C CA . ASP A 1 244 ? -6.562 -0.083 -38.696 1.00 45.81 244 ASP A CA 1
ATOM 1967 C C . ASP A 1 244 ? -5.658 0.995 -38.063 1.00 45.81 244 ASP A C 1
ATOM 1969 O O . ASP A 1 244 ? -6.118 1.994 -37.508 1.00 45.81 244 ASP A O 1
ATOM 1973 N N . CYS A 1 245 ? -4.340 0.821 -38.169 1.00 36.62 245 CYS A N 1
ATOM 1974 C CA . CYS A 1 245 ? -3.362 1.893 -37.944 1.00 36.62 245 CYS A CA 1
ATOM 1975 C C . CYS A 1 245 ? -2.415 1.971 -39.152 1.00 36.62 245 CYS A C 1
ATOM 1977 O O . CYS A 1 245 ? -1.401 1.275 -39.200 1.00 36.62 245 CYS A O 1
ATOM 1979 N N . ILE A 1 246 ? -2.801 2.790 -40.140 1.00 36.06 246 ILE A N 1
ATOM 1980 C CA . ILE A 1 246 ? -1.954 3.261 -41.253 1.00 36.06 246 ILE A CA 1
ATOM 1981 C C . ILE A 1 246 ? -1.137 4.464 -40.782 1.00 36.06 246 ILE A C 1
ATOM 1983 O O . ILE A 1 246 ? -1.741 5.350 -40.133 1.00 36.06 246 ILE A O 1
#

Secondary structure (DSSP, 8-state):
--PPPHHHHHHHHTS-HHHHHHHHHHTT-----GGGSHHHHHIIIIIS---HHHHHHHTTS-HHHHHHHHHHTTSS--TTPEEEE-TTT--EEEE-TTT--S--SSHHHHHSTT--EEEEE-TTT--EEEEETT----SSSHHHHHHHHT-----SS-TT--SSHHHHHHHHHHHTTTB-TTT--BHHHHHHHHSS--EEEESS-HHHHHHTT--HHHHTSGGGEEEE-GGGSTT--S----S---

Radius of gyration: 32.22 Å; chains: 1; bounding box: 66×49×80 Å

pLDDT: mean 73.47, std 13.76, range [31.7, 94.38]

Foldseek 3Di:
DDDDALCRVCVVVVHDSVVSVVVCVVVVPDLPPLLLDLVSLLCVCPVVVDDLVVVCVVSVHDSVVSVVSCVVSVVDPPPQWDWAAAPQPRDIDIDGVVVDPRNHRDPVSVVVVQQPWDFAQAPQQRDTDTDRPPDPDNHPDPLSVCQVVVHPPDDDDDPLCRPCLNVLFVVQCVVLVQAQPPARQHQVNLCVVPVGGWDKDFQDDLVVCVVVVHRSVVSSHSVRIGTHHLQPHPPHDDDDDDDPDD